Protein AF-0000000080208203 (afdb_homodimer)

Nearest PDB structures (foldseek):
  4j3g-assembly2_C  TM=9.551E-01  e=1.888E-18  Brucella abortus 2308
  5wph-assembly1_A  TM=9.285E-01  e=2.146E-18  Pseudomonas putida KT2440
  1yvo-assembly1_A  TM=9.447E-01  e=5.620E-18  Pseudomonas aeruginosa PAO1
  2j8n-assembly1_A  TM=9.296E-01  e=5.620E-18  Pseudomonas aeruginosa
  5jtf-assembly1_B  TM=9.485E-01  e=3.389E-17  Pseudomonas putida KT2440

pLDDT: mean 94.49, std 10.71, range [22.06, 98.88]

Structure (mmCIF, N/CA/C/O backbone):
data_AF-0000000080208203-model_v1
#
loop_
_entity.id
_entity.type
_entity.pdbx_description
1 polymer 'GCN5 family acetyltransferase'
#
loop_
_atom_site.group_PDB
_atom_site.id
_atom_site.type_symbol
_atom_site.label_atom_id
_atom_site.label_alt_id
_atom_site.label_comp_id
_atom_site.label_asym_id
_atom_site.label_entity_id
_atom_site.label_seq_id
_atom_site.pdbx_PDB_ins_code
_atom_site.Cartn_x
_atom_site.Cartn_y
_atom_site.Cartn_z
_atom_site.occupancy
_atom_site.B_iso_or_equiv
_atom_site.auth_seq_id
_atom_site.auth_comp_id
_atom_site.auth_asym_id
_atom_site.auth_atom_id
_atom_site.pdbx_PDB_model_num
ATOM 1 N N . MET A 1 1 ? -2.268 31.562 15.906 1 88.44 1 MET A N 1
ATOM 2 C CA . MET A 1 1 ? -2.225 30.344 15.094 1 88.44 1 MET A CA 1
ATOM 3 C C . MET A 1 1 ? -3.633 29.859 14.758 1 88.44 1 MET A C 1
ATOM 5 O O . MET A 1 1 ? -4.508 29.844 15.625 1 88.44 1 MET A O 1
ATOM 9 N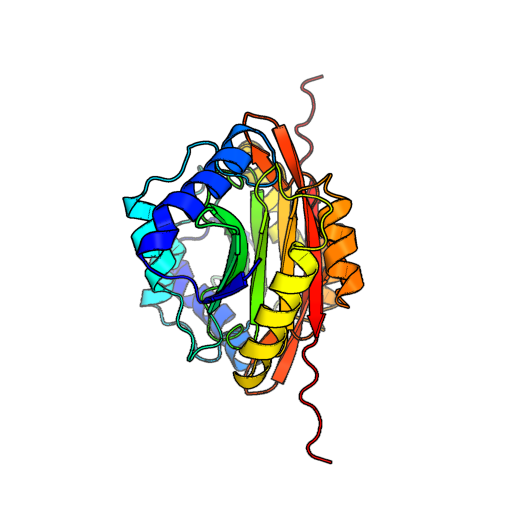 N . GLU A 1 2 ? -3.881 29.672 13.523 1 94.5 2 GLU A N 1
ATOM 10 C CA . GLU A 1 2 ? -5.203 29.297 13.031 1 94.5 2 GLU A CA 1
ATOM 11 C C . GLU A 1 2 ? -5.145 27.984 12.25 1 94.5 2 GLU A C 1
ATOM 13 O O . GLU A 1 2 ? -4.211 27.75 11.477 1 94.5 2 GLU A O 1
ATOM 18 N N . ILE A 1 3 ? -6.133 27.062 12.531 1 97.44 3 ILE A N 1
ATOM 19 C CA . ILE A 1 3 ? -6.34 25.859 11.727 1 97.44 3 ILE A CA 1
ATOM 20 C C . ILE A 1 3 ? -7.559 26.047 10.828 1 97.44 3 ILE A C 1
ATOM 22 O O . ILE A 1 3 ? -8.648 26.375 11.312 1 97.44 3 ILE A O 1
ATOM 26 N N . ARG A 1 4 ? -7.379 25.891 9.609 1 97.56 4 ARG A N 1
ATOM 27 C CA . ARG A 1 4 ? -8.477 26.078 8.672 1 97.56 4 ARG A CA 1
ATOM 28 C C . ARG A 1 4 ? -8.336 25.156 7.469 1 97.56 4 ARG A C 1
ATOM 30 O O . ARG A 1 4 ? -7.293 24.531 7.277 1 97.56 4 ARG A O 1
ATOM 37 N N . THR A 1 5 ? -9.391 25.125 6.648 1 98.12 5 THR A N 1
ATOM 38 C CA . THR A 1 5 ? -9.344 24.344 5.41 1 98.12 5 THR A CA 1
ATOM 39 C C . THR A 1 5 ? -8.328 24.953 4.441 1 98.12 5 THR A C 1
ATOM 41 O O . THR A 1 5 ? -8.227 26.172 4.312 1 98.12 5 THR A O 1
ATOM 44 N N . GLY A 1 6 ? -7.609 24.078 3.799 1 98 6 GLY A N 1
ATOM 45 C CA . GLY A 1 6 ? -6.691 24.547 2.768 1 98 6 GLY A CA 1
ATOM 46 C C . GLY A 1 6 ? -7.398 25.125 1.56 1 98 6 GLY A C 1
ATOM 47 O O . GLY A 1 6 ? -8.484 24.672 1.187 1 98 6 GLY A O 1
ATOM 48 N N . LYS A 1 7 ? -6.77 26.109 1.007 1 97 7 LYS A N 1
ATOM 49 C CA . LYS A 1 7 ? -7.262 26.75 -0.213 1 97 7 LYS A CA 1
ATOM 50 C C . LYS A 1 7 ? -6.223 26.672 -1.33 1 97 7 LYS A C 1
ATOM 52 O O . LYS A 1 7 ? -5.062 26.328 -1.086 1 97 7 LYS A O 1
ATOM 57 N N . HIS A 1 8 ? -6.707 26.969 -2.529 1 96.88 8 HIS A N 1
ATOM 58 C CA . HIS A 1 8 ? -5.828 26.922 -3.691 1 96.88 8 HIS A CA 1
ATOM 59 C C . HIS A 1 8 ? -4.605 27.812 -3.5 1 96.88 8 HIS A C 1
ATOM 61 O O . HIS A 1 8 ? -3.506 27.469 -3.945 1 96.88 8 HIS A O 1
ATOM 67 N N . GLU A 1 9 ? -4.746 28.891 -2.846 1 96.69 9 GLU A N 1
ATOM 68 C CA . GLU A 1 9 ? -3.67 29.859 -2.621 1 96.69 9 GLU A CA 1
ATOM 69 C C . GLU A 1 9 ? -2.604 29.281 -1.693 1 96.69 9 GLU A C 1
ATOM 71 O O . GLU A 1 9 ? -1.485 29.797 -1.631 1 96.69 9 GLU A O 1
ATOM 76 N N . ASP A 1 10 ? -2.961 28.203 -0.964 1 98 10 ASP A N 1
ATOM 77 C CA . ASP A 1 10 ? -2.033 27.609 -0.01 1 98 10 ASP A CA 1
ATOM 78 C C . ASP A 1 10 ? -1.097 26.625 -0.702 1 98 10 ASP A C 1
ATOM 80 O O . ASP A 1 10 ? -0.095 26.203 -0.122 1 98 10 ASP A O 1
ATOM 84 N N . VAL A 1 11 ? -1.36 26.266 -1.944 1 98.38 11 VAL A N 1
ATOM 85 C CA . VAL A 1 11 ? -0.704 25.141 -2.609 1 98.38 11 VAL A CA 1
ATOM 86 C C . VAL A 1 11 ? 0.787 25.438 -2.77 1 98.38 11 VAL A C 1
ATOM 88 O O . VAL A 1 11 ? 1.623 24.547 -2.602 1 98.38 11 VAL A O 1
ATOM 91 N N . ALA A 1 12 ? 1.103 26.656 -3.061 1 98.06 12 ALA A N 1
ATOM 92 C CA . ALA A 1 12 ? 2.51 27.016 -3.215 1 98.06 12 ALA A CA 1
ATOM 93 C C . ALA A 1 12 ? 3.281 26.781 -1.92 1 98.06 12 ALA A C 1
ATOM 95 O O . ALA A 1 12 ? 4.348 26.172 -1.931 1 98.06 12 ALA A O 1
ATOM 96 N N . SER A 1 13 ? 2.75 27.297 -0.808 1 98 13 SER A N 1
ATOM 97 C CA . SER A 1 13 ? 3.408 27.125 0.485 1 98 13 SER A CA 1
ATOM 98 C C . SER A 1 13 ? 3.453 25.672 0.905 1 98 13 SER A C 1
ATOM 100 O O . SER A 1 13 ? 4.445 25.203 1.477 1 98 13 SER A O 1
ATOM 102 N N . ILE A 1 14 ? 2.383 24.922 0.662 1 98.25 14 ILE A N 1
ATOM 103 C CA . ILE A 1 14 ? 2.352 23.5 0.933 1 98.25 14 ILE A CA 1
ATOM 104 C C . ILE A 1 14 ? 3.449 22.797 0.136 1 98.25 14 ILE A C 1
ATOM 106 O O . ILE A 1 14 ? 4.16 21.938 0.668 1 98.25 14 ILE A O 1
ATOM 110 N N . THR A 1 15 ? 3.561 23.172 -1.108 1 98.25 15 THR A N 1
ATOM 111 C CA . THR A 1 15 ? 4.574 22.594 -1.985 1 98.25 15 THR A CA 1
ATOM 112 C C . THR A 1 15 ? 5.973 22.875 -1.443 1 98.25 15 THR A C 1
ATOM 114 O O . THR A 1 15 ? 6.836 21.984 -1.479 1 98.25 15 THR A O 1
ATOM 117 N N . ASP A 1 16 ? 6.172 24.062 -0.917 1 97.62 16 ASP A N 1
ATOM 118 C CA . ASP A 1 16 ? 7.457 24.391 -0.315 1 97.62 16 ASP A CA 1
ATOM 119 C C . ASP A 1 16 ? 7.793 23.453 0.833 1 97.62 16 ASP A C 1
ATOM 121 O O . ASP A 1 16 ? 8.938 23.016 0.975 1 97.62 16 ASP A O 1
ATOM 125 N N . ILE A 1 17 ? 6.832 23.172 1.61 1 97.44 17 ILE A N 1
ATOM 126 C CA . ILE A 1 17 ? 7.043 22.266 2.73 1 97.44 17 ILE A CA 1
ATOM 127 C C . ILE A 1 17 ? 7.391 20.875 2.205 1 97.44 17 ILE A C 1
ATOM 129 O O . ILE A 1 17 ? 8.375 20.266 2.643 1 97.44 17 ILE A O 1
ATOM 133 N N . PHE A 1 18 ? 6.602 20.375 1.238 1 97.56 18 PHE A N 1
ATOM 134 C CA . PHE A 1 18 ? 6.91 19.094 0.629 1 97.56 18 PHE A CA 1
ATOM 135 C C . PHE A 1 18 ? 8.344 19.062 0.114 1 97.56 18 PHE A C 1
ATOM 137 O O . PHE A 1 18 ? 9.094 18.125 0.399 1 97.56 18 PHE A O 1
ATOM 144 N N . ASN A 1 19 ? 8.68 20.047 -0.603 1 97.88 19 ASN A N 1
ATOM 145 C CA . ASN A 1 19 ? 9.969 20.062 -1.283 1 97.88 19 ASN A CA 1
ATOM 146 C C . ASN A 1 19 ? 11.125 20.156 -0.291 1 97.88 19 ASN A C 1
ATOM 148 O O . ASN A 1 19 ? 12.195 19.594 -0.53 1 97.88 19 ASN A O 1
ATOM 152 N N . PHE A 1 20 ? 10.922 20.828 0.795 1 97.19 20 PHE A N 1
ATOM 153 C CA . PHE A 1 20 ? 11.93 20.797 1.845 1 97.19 20 PHE A CA 1
ATOM 154 C C . PHE A 1 20 ? 12.203 19.359 2.287 1 97.19 20 PHE A C 1
ATOM 156 O O . PHE A 1 20 ? 13.359 18.938 2.348 1 97.19 20 PHE A O 1
ATOM 163 N N . TYR A 1 21 ? 11.195 18.578 2.568 1 96.38 21 TYR A N 1
ATOM 164 C CA . TYR A 1 21 ? 11.344 17.219 3.047 1 96.38 21 TYR A CA 1
ATOM 165 C C . TYR A 1 21 ? 11.906 16.312 1.954 1 96.38 21 TYR A C 1
ATOM 167 O O . TYR A 1 21 ? 12.656 15.383 2.236 1 96.38 21 TYR A O 1
ATOM 175 N N . ILE A 1 22 ? 11.508 16.531 0.693 1 96.5 22 ILE A N 1
ATOM 176 C CA . ILE A 1 22 ? 12.047 15.773 -0.434 1 96.5 22 ILE A CA 1
ATOM 177 C C . ILE A 1 22 ? 13.555 16 -0.531 1 96.5 22 ILE A C 1
ATOM 179 O O . ILE A 1 22 ? 14.32 15.047 -0.69 1 96.5 22 ILE A O 1
ATOM 183 N N . GLU A 1 23 ? 13.945 17.188 -0.281 1 96.44 23 GLU A N 1
ATOM 184 C CA . GLU A 1 23 ? 15.328 17.562 -0.541 1 96.44 23 GLU A CA 1
ATOM 185 C C . GLU A 1 23 ? 16.219 17.266 0.665 1 96.44 23 GLU A C 1
ATOM 187 O O . GLU A 1 23 ? 17.391 16.938 0.509 1 96.44 23 GLU A O 1
ATOM 192 N N . HIS A 1 24 ? 15.602 17.281 1.822 1 95.44 24 HIS A N 1
ATOM 193 C CA . HIS A 1 24 ? 16.5 17.328 2.967 1 95.44 24 HIS A CA 1
ATOM 194 C C . HIS A 1 24 ? 16.266 16.156 3.906 1 95.44 24 HIS A C 1
ATOM 196 O O . HIS A 1 24 ? 16.969 16.016 4.914 1 95.44 24 HIS A O 1
ATOM 202 N N . THR A 1 25 ? 15.312 15.32 3.582 1 94.5 25 THR A N 1
ATOM 203 C CA . THR A 1 25 ? 15.023 14.203 4.477 1 94.5 25 THR A CA 1
ATOM 204 C C . THR A 1 25 ? 14.648 12.961 3.68 1 94.5 25 THR A C 1
ATOM 206 O O . THR A 1 25 ? 14.594 12.992 2.449 1 94.5 25 THR A O 1
ATOM 209 N N . ASN A 1 26 ? 14.422 11.867 4.383 1 93.88 26 ASN A N 1
ATOM 210 C CA . ASN A 1 26 ? 13.914 10.641 3.781 1 93.88 26 ASN A CA 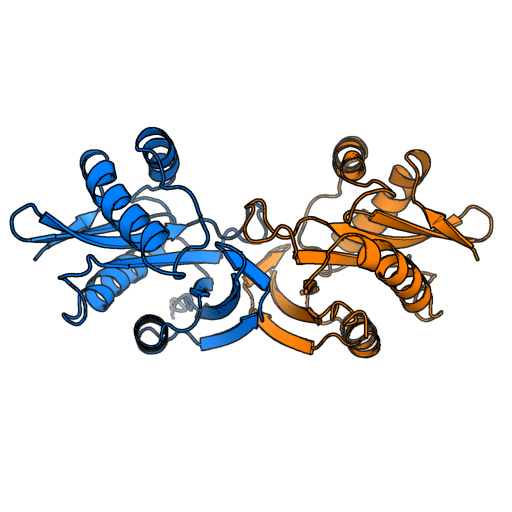1
ATOM 211 C C . ASN A 1 26 ? 12.445 10.406 4.129 1 93.88 26 ASN A C 1
ATOM 213 O O . ASN A 1 26 ? 11.922 9.305 3.947 1 93.88 26 ASN A O 1
ATOM 217 N N . SER A 1 27 ? 11.852 11.484 4.68 1 94.12 27 SER A N 1
ATOM 218 C CA . SER A 1 27 ? 10.445 11.352 5.055 1 94.12 27 SER A CA 1
ATOM 219 C C . SER A 1 27 ? 9.555 11.203 3.822 1 94.12 27 SER A C 1
ATOM 221 O O . SER A 1 27 ? 8.406 10.789 3.928 1 94.12 27 SER A O 1
ATOM 223 N N . ARG A 1 28 ? 10.133 11.625 2.75 1 94.62 28 ARG A N 1
ATOM 224 C CA . ARG A 1 28 ? 9.547 11.438 1.429 1 94.62 28 ARG A CA 1
ATOM 225 C C . ARG A 1 28 ? 10.508 10.695 0.503 1 94.62 28 ARG A C 1
ATOM 227 O O . ARG A 1 28 ? 11.727 10.883 0.586 1 94.62 28 ARG A O 1
ATOM 234 N N . PHE A 1 29 ? 9.93 9.992 -0.423 1 96.62 29 PHE A N 1
ATOM 235 C CA . PHE A 1 29 ? 10.781 9.109 -1.216 1 96.62 29 PHE A CA 1
ATOM 236 C C . PHE A 1 29 ? 11.156 9.766 -2.539 1 96.62 29 PHE A C 1
ATOM 238 O O . PHE A 1 29 ? 12.07 9.297 -3.229 1 96.62 29 PHE A O 1
ATOM 245 N N . GLU A 1 30 ? 10.461 10.828 -2.928 1 95.56 30 GLU A N 1
ATOM 246 C CA . GLU A 1 30 ? 10.75 11.492 -4.195 1 95.56 30 GLU A CA 1
ATOM 247 C C . GLU A 1 30 ? 12.188 12.016 -4.219 1 95.56 30 GLU A C 1
ATOM 249 O O . GLU A 1 30 ? 12.695 12.492 -3.203 1 95.56 30 GLU A O 1
ATOM 254 N N . GLU A 1 31 ? 12.805 11.992 -5.359 1 95.94 31 GLU A N 1
ATOM 255 C CA . GLU A 1 31 ? 14.164 12.5 -5.504 1 95.94 31 GLU A CA 1
ATOM 256 C C . GLU A 1 31 ? 14.18 13.836 -6.246 1 95.94 31 GLU A C 1
ATOM 258 O O . GLU A 1 31 ? 15.211 14.508 -6.309 1 95.94 31 GLU A O 1
ATOM 263 N N . VAL A 1 32 ? 13.023 14.148 -6.828 1 95.75 32 VAL A N 1
ATOM 264 C CA . VAL A 1 32 ? 12.867 15.414 -7.547 1 95.75 32 VAL A CA 1
ATOM 265 C C . VAL A 1 32 ? 11.742 16.234 -6.914 1 95.75 32 VAL A C 1
ATOM 267 O O . VAL A 1 32 ? 10.656 15.703 -6.641 1 95.75 32 VAL A O 1
ATOM 270 N N . PRO A 1 33 ? 11.977 17.531 -6.691 1 97.19 33 PRO A N 1
ATOM 271 C CA . PRO A 1 33 ? 10.93 18.359 -6.09 1 97.19 33 PRO A CA 1
ATOM 272 C C . PRO A 1 33 ? 9.656 18.406 -6.934 1 97.19 33 PRO A C 1
ATOM 274 O O . PRO A 1 33 ? 9.719 18.312 -8.164 1 97.19 33 PRO A O 1
ATOM 277 N N . PHE A 1 34 ? 8.586 18.578 -6.273 1 97.44 34 PHE A N 1
ATOM 278 C CA . PHE A 1 34 ? 7.301 18.75 -6.949 1 97.44 34 PHE A CA 1
ATOM 279 C C . PHE A 1 34 ? 7.23 20.109 -7.637 1 97.44 34 PHE A C 1
ATOM 281 O O . PHE A 1 34 ? 7.816 21.078 -7.156 1 97.44 34 PHE A O 1
ATOM 288 N N . THR A 1 35 ? 6.555 20.141 -8.688 1 97.5 35 THR A N 1
ATOM 289 C CA . THR A 1 35 ? 6.234 21.422 -9.312 1 97.5 35 THR A CA 1
ATOM 290 C C . THR A 1 35 ? 4.891 21.953 -8.82 1 97.5 35 THR A C 1
ATOM 292 O O . THR A 1 35 ? 4.062 21.188 -8.32 1 97.5 35 THR A O 1
ATOM 295 N N . LEU A 1 36 ? 4.719 23.219 -8.992 1 96.62 36 LEU A N 1
ATOM 296 C CA . LEU A 1 36 ? 3.447 23.812 -8.594 1 96.62 36 LEU A CA 1
ATOM 297 C C . LEU A 1 36 ? 2.293 23.234 -9.398 1 96.62 36 LEU A C 1
ATOM 299 O O . LEU A 1 36 ? 1.215 22.984 -8.852 1 96.62 36 LEU A O 1
ATOM 303 N N . GLU A 1 37 ? 2.484 23.016 -10.641 1 95.62 37 GLU A N 1
ATOM 304 C CA . GLU A 1 37 ? 1.458 22.438 -11.516 1 95.62 37 GLU A CA 1
ATOM 305 C C . GLU A 1 37 ? 1.039 21.047 -11.031 1 95.62 37 GLU A C 1
ATOM 307 O O . GLU A 1 37 ? -0.155 20.766 -10.922 1 95.62 37 GLU A O 1
ATOM 312 N N . ASN A 1 38 ? 1.968 20.234 -10.742 1 94.75 38 ASN A N 1
ATOM 313 C CA . ASN A 1 38 ? 1.713 18.891 -10.227 1 94.75 38 ASN A CA 1
ATOM 314 C C . ASN A 1 38 ? 0.891 18.938 -8.938 1 94.75 38 ASN A C 1
ATOM 316 O O . ASN A 1 38 ? -0.05 18.156 -8.773 1 94.75 38 ASN A O 1
ATOM 320 N N . ARG A 1 39 ? 1.181 19.875 -8.148 1 96.81 39 ARG A N 1
ATOM 321 C CA . ARG A 1 39 ? 0.562 19.938 -6.824 1 96.81 39 ARG A CA 1
ATOM 322 C C . ARG A 1 39 ? -0.817 20.578 -6.895 1 96.81 39 ARG A C 1
ATOM 324 O O . ARG A 1 39 ? -1.692 20.281 -6.082 1 96.81 39 ARG A O 1
ATOM 331 N N . GLN A 1 40 ? -1.022 21.438 -7.883 1 96.12 40 GLN A N 1
ATOM 332 C CA . GLN A 1 40 ? -2.369 21.969 -8.086 1 96.12 40 GLN A CA 1
ATOM 333 C C . GLN A 1 40 ? -3.34 20.844 -8.461 1 96.12 40 GLN A C 1
ATOM 335 O O . GLN A 1 40 ? -4.469 20.812 -7.973 1 96.12 40 GLN A O 1
ATOM 340 N N . LYS A 1 41 ? -2.912 19.984 -9.32 1 96.19 41 LYS A N 1
ATOM 341 C CA . LYS A 1 41 ? -3.715 18.812 -9.664 1 96.19 41 LYS A CA 1
ATOM 342 C C . LYS A 1 41 ? -3.949 17.922 -8.453 1 96.19 41 LYS A C 1
ATOM 344 O O . LYS A 1 41 ? -5.066 17.469 -8.219 1 96.19 41 LYS A O 1
ATOM 349 N N . TRP A 1 42 ? -2.893 17.734 -7.746 1 97.25 42 TRP A N 1
ATOM 350 C CA . TRP A 1 42 ? -2.965 16.953 -6.523 1 97.25 42 TRP A CA 1
ATOM 351 C C . TRP A 1 42 ? -3.979 17.531 -5.551 1 97.25 42 TRP A C 1
ATOM 353 O O . TRP A 1 42 ? -4.746 16.797 -4.922 1 97.25 42 TRP A O 1
ATOM 363 N N . PHE A 1 43 ? -4.055 18.859 -5.453 1 98.31 43 PHE A N 1
ATOM 364 C CA . PHE A 1 43 ? -4.898 19.578 -4.496 1 98.31 43 PHE A CA 1
ATOM 365 C C . PHE A 1 43 ? -6.371 19.406 -4.848 1 98.31 43 PHE A C 1
ATOM 367 O O . PHE A 1 43 ? -7.234 19.453 -3.967 1 98.31 43 PHE A O 1
ATOM 374 N N . SER A 1 44 ? -6.648 19.125 -6.047 1 97.38 44 SER A N 1
ATOM 375 C CA . SER A 1 44 ? -8.023 19.094 -6.535 1 97.38 44 SER A CA 1
ATOM 376 C C . SER A 1 44 ? -8.797 17.938 -5.93 1 97.38 44 SER A C 1
ATOM 378 O O . SER A 1 44 ? -10.031 17.906 -5.996 1 97.38 44 SER A O 1
ATOM 380 N N . GLN A 1 45 ? -8.141 17 -5.324 1 97.06 45 GLN A N 1
ATOM 381 C CA . GLN A 1 45 ? -8.805 15.82 -4.77 1 97.06 45 GLN A CA 1
ATOM 382 C C . GLN A 1 45 ? -9.484 16.141 -3.443 1 97.06 45 GLN A C 1
ATOM 384 O O . GLN A 1 45 ? -10.312 15.367 -2.961 1 97.06 45 GLN A O 1
ATOM 389 N N . PHE A 1 46 ? -9.133 17.297 -2.877 1 98.25 46 PHE A N 1
ATOM 390 C CA . PHE A 1 46 ? -9.586 17.594 -1.521 1 98.25 46 PHE A CA 1
ATOM 391 C C . PHE A 1 46 ? -10.852 18.422 -1.539 1 98.25 46 PHE A C 1
ATOM 393 O O . PHE A 1 46 ? -11.008 19.312 -2.379 1 98.25 46 PHE A O 1
ATOM 400 N N . SER A 1 47 ? -11.727 18.125 -0.669 1 97.38 47 SER A N 1
ATOM 401 C CA . SER A 1 47 ? -12.977 18.859 -0.454 1 97.38 47 SER A CA 1
ATOM 402 C C . SER A 1 47 ? -13.453 18.719 0.986 1 97.38 47 SER A C 1
ATOM 404 O O . SER A 1 47 ? -13.367 17.641 1.571 1 97.38 47 SER A O 1
ATOM 406 N N . SER A 1 48 ? -14.047 19.797 1.561 1 94.81 48 SER A N 1
ATOM 407 C CA . SER A 1 48 ? -14.539 19.781 2.936 1 94.81 48 SER A CA 1
ATOM 408 C C . SER A 1 48 ? -15.805 18.938 3.059 1 94.81 48 SER A C 1
ATOM 410 O O . SER A 1 48 ? -16.266 18.656 4.168 1 94.81 48 SER A O 1
ATOM 412 N N . THR A 1 49 ? -16.312 18.469 1.983 1 96.31 49 THR A N 1
ATOM 413 C CA . THR A 1 49 ? -17.578 17.734 2.014 1 96.31 49 THR A CA 1
ATOM 414 C C . THR A 1 49 ? -17.344 16.266 1.701 1 96.31 49 THR A C 1
ATOM 416 O O . THR A 1 49 ? -18.266 15.562 1.279 1 96.31 49 THR A O 1
ATOM 419 N N . THR A 1 50 ? -16.125 15.828 1.758 1 97.56 50 THR A N 1
ATOM 420 C CA . THR A 1 50 ? -15.797 14.422 1.564 1 97.56 50 THR A CA 1
ATOM 421 C C . THR A 1 50 ? -14.844 13.938 2.652 1 97.56 50 THR A C 1
ATOM 423 O O . THR A 1 50 ? -14.477 14.695 3.551 1 97.56 50 THR A O 1
ATOM 426 N N . LYS A 1 51 ? -14.461 12.703 2.58 1 97.81 51 LYS A N 1
ATOM 427 C CA . LYS A 1 51 ? -13.516 12.141 3.533 1 97.81 51 LYS A CA 1
ATOM 428 C C . LYS A 1 51 ? -12.078 12.531 3.174 1 97.81 51 LYS A C 1
ATOM 430 O O . LYS A 1 51 ? -11.148 12.273 3.945 1 97.81 51 LYS A O 1
ATOM 435 N N . TYR A 1 52 ? -11.906 13.062 1.988 1 98.62 52 TYR A N 1
ATOM 436 C CA . TYR A 1 52 ? -10.602 13.562 1.573 1 98.62 52 TYR A CA 1
ATOM 437 C C . TYR A 1 52 ? -10.5 15.062 1.812 1 98.62 52 TYR A C 1
ATOM 439 O O . TYR A 1 52 ? -10.961 15.867 0.994 1 98.62 52 TYR A O 1
ATOM 447 N N . GLN A 1 53 ? -9.797 15.445 2.895 1 98.75 53 GLN A N 1
ATOM 448 C CA . GLN A 1 53 ? -9.758 16.828 3.348 1 98.75 53 GLN A CA 1
ATOM 449 C C . GLN A 1 53 ? -8.336 17.266 3.676 1 98.75 53 GLN A C 1
ATOM 451 O O . GLN A 1 53 ? -7.469 16.422 3.932 1 98.75 53 GLN A O 1
ATOM 456 N N . LEU A 1 54 ? -8.094 18.531 3.582 1 98.88 54 LEU A N 1
ATOM 457 C CA . LEU A 1 54 ? -6.797 19.125 3.867 1 98.88 54 LEU A CA 1
ATOM 458 C C . LEU A 1 54 ? -6.945 20.344 4.754 1 98.88 54 LEU A C 1
ATOM 460 O O . LEU A 1 54 ? -7.719 21.266 4.438 1 98.88 54 LEU A O 1
ATOM 464 N N . TYR A 1 55 ? -6.227 20.344 5.844 1 98.75 55 TYR A N 1
ATOM 465 C CA . TYR A 1 55 ? -6.203 21.469 6.766 1 98.75 55 TYR A CA 1
ATOM 466 C C . TYR A 1 55 ? -4.801 22.047 6.875 1 98.75 55 TYR A C 1
ATOM 468 O O . TYR A 1 55 ? -3.812 21.312 6.855 1 98.75 55 TYR A O 1
ATOM 476 N N . VAL A 1 56 ? -4.77 23.375 7.047 1 98.38 56 VAL A N 1
ATOM 477 C CA . VAL A 1 56 ? -3.494 24.062 7.203 1 98.38 56 VAL A CA 1
ATOM 478 C C . VAL A 1 56 ? -3.465 24.812 8.539 1 98.38 56 VAL A C 1
ATOM 480 O O . VAL A 1 56 ? -4.508 25.234 9.039 1 98.38 56 VAL A O 1
ATOM 483 N N . ALA A 1 57 ? -2.299 24.859 9.102 1 98 57 ALA A N 1
ATOM 484 C CA . ALA A 1 57 ? -2.012 25.719 10.242 1 98 57 ALA A CA 1
ATOM 485 C C . ALA A 1 57 ? -1.271 26.984 9.805 1 98 57 ALA A C 1
ATOM 487 O O . ALA A 1 57 ? -0.224 26.891 9.156 1 98 57 ALA A O 1
ATOM 488 N N . THR A 1 58 ? -1.83 28.156 10.172 1 96.44 58 THR A N 1
ATOM 489 C CA . THR A 1 58 ? -1.205 29.406 9.766 1 96.44 58 THR A CA 1
ATOM 490 C C . THR A 1 58 ? -1.039 30.344 10.961 1 96.44 58 THR A C 1
ATOM 492 O O . THR A 1 58 ? -1.803 30.266 11.922 1 96.44 58 THR A O 1
ATOM 495 N N . GLU A 1 59 ? 0.021 31.094 10.922 1 94.56 59 GLU A N 1
ATOM 496 C CA . GLU A 1 59 ? 0.285 32.188 11.867 1 94.56 59 GLU A CA 1
ATOM 497 C C . GLU A 1 59 ? 0.818 33.406 11.164 1 94.56 59 GLU A C 1
ATOM 499 O O . GLU A 1 59 ? 1.839 33.344 10.477 1 94.56 59 GLU A O 1
ATOM 504 N N . ASN A 1 60 ? 0.161 34.531 11.352 1 92.88 60 ASN A N 1
ATOM 505 C CA . ASN A 1 60 ? 0.542 35.812 10.734 1 92.88 60 ASN A CA 1
ATOM 506 C C . ASN A 1 60 ? 0.747 35.656 9.234 1 92.88 60 ASN A C 1
ATOM 508 O O . ASN A 1 60 ? 1.751 36.125 8.688 1 92.88 60 ASN A O 1
ATOM 512 N N . GLY A 1 61 ? -0.101 34.875 8.555 1 90.31 61 GLY A N 1
ATOM 513 C CA . GLY A 1 61 ? -0.084 34.719 7.105 1 90.31 61 GLY A CA 1
ATOM 514 C C . GLY A 1 61 ? 0.905 33.656 6.625 1 90.31 61 GLY A C 1
ATOM 515 O O . GLY A 1 61 ? 0.991 33.375 5.43 1 90.31 61 GLY A O 1
ATOM 516 N N . VAL A 1 62 ? 1.644 33.125 7.57 1 95.06 62 VAL A N 1
ATOM 517 C CA . VAL A 1 62 ? 2.648 32.125 7.211 1 95.06 62 VAL A CA 1
ATOM 518 C C . VAL A 1 62 ? 2.105 30.719 7.477 1 95.06 62 VAL A C 1
ATOM 520 O O . VAL A 1 62 ? 1.554 30.453 8.547 1 95.06 62 VAL A O 1
ATOM 523 N N . LEU A 1 63 ? 2.166 29.844 6.43 1 97.38 63 LEU A N 1
ATOM 524 C CA . LEU A 1 63 ? 1.749 28.453 6.586 1 97.38 63 LEU A CA 1
ATOM 525 C C . LEU A 1 63 ? 2.805 27.641 7.34 1 97.38 63 LEU A C 1
ATOM 527 O O . LEU A 1 63 ? 3.959 27.578 6.91 1 97.38 63 LEU A O 1
ATOM 531 N N . LEU A 1 64 ? 2.396 27.016 8.453 1 97.44 64 LEU A N 1
ATOM 532 C CA . LEU A 1 64 ? 3.334 26.359 9.359 1 97.44 64 LEU A CA 1
ATOM 533 C C . LEU A 1 64 ? 3.268 24.844 9.203 1 97.44 64 LEU A C 1
ATOM 535 O O . LEU A 1 64 ? 4.16 24.141 9.672 1 97.44 64 LEU A O 1
ATOM 539 N N . GLY A 1 65 ? 2.26 24.344 8.602 1 98.12 65 GLY A N 1
ATOM 540 C CA . GLY A 1 65 ? 2.068 22.922 8.406 1 98.12 65 GLY A CA 1
ATOM 541 C C . GLY A 1 65 ? 0.698 22.562 7.863 1 98.12 65 GLY A C 1
ATOM 542 O O . GLY A 1 65 ? -0.15 23.453 7.688 1 98.12 65 GLY A O 1
ATOM 543 N N . PHE A 1 66 ? 0.563 21.328 7.531 1 98.56 66 PHE A N 1
ATOM 544 C CA . PHE A 1 66 ? -0.722 20.875 7.02 1 98.56 66 PHE A CA 1
ATOM 545 C C . PHE A 1 66 ? -0.915 19.391 7.305 1 98.56 66 PHE A C 1
ATOM 547 O O . PHE A 1 66 ? 0.05 18.672 7.59 1 98.56 66 PHE A O 1
ATOM 554 N N . ALA A 1 67 ? -2.102 18.953 7.316 1 98.69 67 ALA A N 1
ATOM 555 C CA . ALA A 1 67 ? -2.516 17.547 7.398 1 98.69 67 ALA A CA 1
ATOM 556 C C . ALA A 1 67 ? -3.639 17.25 6.41 1 98.69 67 ALA A C 1
ATOM 558 O O . ALA A 1 67 ? -4.484 18.109 6.145 1 98.69 67 ALA A O 1
ATOM 559 N N . CYS A 1 68 ? -3.627 16.047 5.918 1 98.81 68 CYS A N 1
ATOM 560 C CA . CYS A 1 68 ? -4.684 15.719 4.969 1 98.81 68 CYS A CA 1
ATOM 561 C C . CYS A 1 68 ? -4.996 14.227 4.996 1 98.81 68 CYS A C 1
ATOM 563 O O . CYS A 1 68 ? -4.227 13.438 5.547 1 98.81 68 CYS A O 1
ATOM 565 N N . SER A 1 69 ? -6.148 13.883 4.578 1 98.75 69 SER A N 1
ATOM 566 C CA . SER A 1 69 ? -6.582 12.508 4.312 1 98.75 69 SER A CA 1
ATOM 567 C C . SER A 1 69 ? -6.77 12.266 2.818 1 98.75 69 SER A C 1
ATOM 569 O O . SER A 1 69 ? -7.324 13.109 2.113 1 98.75 69 SER A O 1
ATOM 571 N N . GLN A 1 70 ? -6.219 11.117 2.408 1 98.31 70 GLN A N 1
ATOM 572 C CA . GLN A 1 70 ? -6.23 10.797 0.986 1 98.31 70 GLN A CA 1
ATOM 573 C C . GLN A 1 70 ? -6.652 9.352 0.756 1 98.31 70 GLN A C 1
ATOM 575 O O . GLN A 1 70 ? -6.754 8.57 1.705 1 98.31 70 GLN A O 1
ATOM 580 N N . GLN A 1 71 ? -6.93 9.148 -0.558 1 97.31 71 GLN A N 1
ATOM 581 C CA . GLN A 1 71 ? -7.238 7.777 -0.947 1 97.31 71 GLN A CA 1
ATOM 582 C C . GLN A 1 71 ? -6.047 6.859 -0.712 1 97.31 71 GLN A C 1
ATOM 584 O O . GLN A 1 71 ? -4.91 7.203 -1.05 1 97.31 71 GLN A O 1
ATOM 589 N N . TYR A 1 72 ? -6.266 5.699 -0.08 1 97 72 TYR A N 1
ATOM 590 C CA . TYR A 1 72 ? -5.199 4.746 0.197 1 97 72 TYR A CA 1
ATOM 591 C C . TYR A 1 72 ? -4.812 3.98 -1.062 1 97 72 TYR A C 1
ATOM 593 O O . TYR A 1 72 ? -3.639 3.945 -1.44 1 97 72 TYR A O 1
ATOM 601 N N . ARG A 1 73 ? -5.719 3.354 -1.72 1 95.38 73 ARG A N 1
ATOM 602 C CA . ARG A 1 73 ? -5.605 2.654 -2.996 1 95.38 73 ARG A CA 1
ATOM 603 C C . ARG A 1 73 ? -6.848 2.879 -3.852 1 95.38 73 ARG A C 1
ATOM 605 O O . ARG A 1 73 ? -7.941 3.094 -3.326 1 95.38 73 ARG A O 1
ATOM 612 N N . ALA A 1 74 ? -6.605 2.701 -5.168 1 91.38 74 ALA A N 1
ATOM 613 C CA . ALA A 1 74 ? -7.66 3.074 -6.105 1 91.38 74 ALA A CA 1
ATOM 614 C C . ALA A 1 74 ? -8.578 1.889 -6.402 1 91.38 74 ALA A C 1
ATOM 616 O O . ALA A 1 74 ? -8.742 1.503 -7.562 1 91.38 74 ALA A O 1
ATOM 617 N N . ILE A 1 75 ? -9.102 1.19 -5.477 1 92.5 75 ILE A N 1
ATOM 618 C CA . ILE A 1 75 ? -10.125 0.167 -5.645 1 92.5 75 ILE A CA 1
ATOM 619 C C . ILE A 1 75 ? -11.211 0.343 -4.582 1 92.5 75 ILE A C 1
ATOM 621 O O . ILE A 1 75 ? -10.93 0.79 -3.467 1 92.5 75 ILE A O 1
ATOM 625 N N . SER A 1 76 ? -12.406 -0.007 -4.883 1 95.12 76 SER A N 1
ATOM 626 C CA . SER A 1 76 ? -13.578 0.297 -4.062 1 95.12 76 SER A CA 1
ATOM 627 C C . SER A 1 76 ? -13.5 -0.397 -2.707 1 95.12 76 SER A C 1
ATOM 629 O O . SER A 1 76 ? -14.125 0.039 -1.743 1 95.12 76 SER A O 1
ATOM 631 N N . ALA A 1 77 ? -12.727 -1.461 -2.633 1 97.38 77 ALA A N 1
ATOM 632 C CA . ALA A 1 77 ? -12.602 -2.201 -1.38 1 97.38 77 ALA A CA 1
ATOM 633 C C . ALA A 1 77 ? -12.07 -1.304 -0.264 1 97.38 77 ALA A C 1
ATOM 635 O O . ALA A 1 77 ? -12.32 -1.561 0.917 1 97.38 77 ALA A O 1
ATOM 636 N N . PHE A 1 78 ? -11.414 -0.221 -0.666 1 97.88 78 PHE A N 1
ATOM 637 C CA . PHE A 1 78 ? -10.758 0.618 0.331 1 97.88 78 PHE A CA 1
ATOM 638 C C . PHE A 1 78 ? -11.484 1.95 0.479 1 97.88 78 PHE A C 1
ATOM 640 O O . PHE A 1 78 ? -10.906 2.926 0.965 1 97.88 78 PHE A O 1
ATOM 647 N N . ASP A 1 79 ? -12.734 2.061 0.101 1 96.44 79 ASP A N 1
ATOM 648 C CA . ASP A 1 79 ? -13.5 3.299 0.136 1 96.44 79 ASP A CA 1
ATOM 649 C C . ASP A 1 79 ? -13.672 3.799 1.568 1 96.44 79 ASP A C 1
ATOM 651 O O . ASP A 1 79 ? -13.805 5.004 1.799 1 96.44 79 ASP A O 1
ATOM 655 N N . ASP A 1 80 ? -13.656 2.881 2.562 1 97.06 80 ASP A N 1
ATOM 656 C CA . ASP A 1 80 ? -13.836 3.277 3.955 1 97.06 80 ASP A CA 1
ATOM 657 C C . ASP A 1 80 ? -12.484 3.457 4.652 1 97.06 80 ASP A C 1
ATOM 659 O O . ASP A 1 80 ? -12.43 3.602 5.875 1 97.06 80 ASP A O 1
ATOM 663 N N . THR A 1 81 ? -11.391 3.422 3.887 1 98.25 81 THR A N 1
ATOM 664 C CA . THR A 1 81 ? -10.039 3.559 4.414 1 98.25 81 THR A CA 1
ATOM 665 C C . THR A 1 81 ? -9.352 4.785 3.818 1 98.25 81 THR A C 1
ATOM 667 O O . THR A 1 81 ? -9.406 5.008 2.607 1 98.25 81 THR A O 1
ATOM 670 N N . VAL A 1 82 ? -8.742 5.621 4.672 1 98.44 82 VAL A N 1
ATOM 671 C CA . VAL A 1 82 ? -7.984 6.77 4.18 1 98.44 82 VAL A CA 1
ATOM 672 C C . VAL A 1 82 ? -6.539 6.68 4.66 1 98.44 82 VAL A C 1
ATOM 674 O O . VAL A 1 82 ? -6.25 6.035 5.672 1 98.44 82 VAL A O 1
ATOM 677 N N . GLU A 1 83 ? -5.656 7.23 3.939 1 98.69 83 GLU A N 1
ATOM 678 C CA . GLU A 1 83 ? -4.273 7.477 4.348 1 98.69 83 GLU A CA 1
ATOM 679 C C . GLU A 1 83 ? -4.074 8.93 4.773 1 98.69 83 GLU A C 1
ATOM 681 O O . GLU A 1 83 ? -4.484 9.852 4.066 1 98.69 83 GLU A O 1
ATOM 686 N N . VAL A 1 84 ? -3.451 9.125 5.914 1 98.62 84 VAL A N 1
ATOM 687 C CA . VAL A 1 84 ? -3.293 10.492 6.395 1 98.62 84 VAL A CA 1
ATOM 688 C C . VAL A 1 84 ? -1.813 10.875 6.398 1 98.62 84 VAL A C 1
ATOM 690 O O . VAL A 1 84 ? -0.945 10.008 6.547 1 98.62 84 VAL A O 1
ATOM 693 N N . THR A 1 85 ? -1.573 12.133 6.211 1 97.5 85 THR A N 1
ATOM 694 C CA . THR A 1 85 ? -0.25 12.75 6.184 1 97.5 85 THR A CA 1
ATOM 695 C C . THR A 1 85 ? -0.239 14.047 6.98 1 97.5 85 THR A C 1
ATOM 697 O O . THR A 1 85 ? -1.229 14.781 6.992 1 97.5 85 THR A O 1
ATOM 700 N N . VAL A 1 86 ? 0.855 14.32 7.652 1 97.81 86 VAL A N 1
ATOM 701 C CA . VAL A 1 86 ? 1.058 15.578 8.367 1 97.81 86 VAL A CA 1
ATOM 702 C C . VAL A 1 86 ? 2.496 16.047 8.172 1 97.81 86 VAL A C 1
ATOM 704 O O . VAL A 1 86 ? 3.439 15.266 8.312 1 97.81 86 VAL A O 1
ATOM 707 N N . TYR A 1 87 ? 2.605 17.266 7.758 1 97.56 87 TYR A N 1
ATOM 708 C CA . TYR A 1 87 ? 3.91 17.891 7.602 1 97.56 87 TYR A CA 1
ATOM 709 C C . TYR A 1 87 ? 3.932 19.266 8.266 1 97.56 87 TYR A C 1
ATOM 711 O O . TYR A 1 87 ? 2.957 20.016 8.18 1 97.56 87 TYR A O 1
ATOM 719 N N . LEU A 1 88 ? 5.008 19.516 8.898 1 96.94 88 LEU A N 1
ATOM 720 C CA . LEU A 1 88 ? 5.219 20.812 9.547 1 96.94 88 LEU A CA 1
ATOM 721 C C . LEU A 1 88 ? 6.445 21.516 8.969 1 96.94 88 LEU A C 1
ATOM 723 O O . LEU A 1 88 ? 7.438 20.859 8.633 1 96.94 88 LEU A O 1
ATOM 727 N N . ALA A 1 89 ? 6.281 22.797 8.891 1 95 89 ALA A N 1
ATOM 728 C CA . ALA A 1 89 ? 7.488 23.562 8.578 1 95 89 ALA A CA 1
ATOM 729 C C . ALA A 1 89 ? 8.578 23.312 9.609 1 95 89 ALA A C 1
ATOM 731 O O . ALA A 1 89 ? 8.289 23.047 10.781 1 95 89 ALA A O 1
ATOM 732 N N . GLN A 1 90 ? 9.766 23.422 9.211 1 87.94 90 GLN A N 1
ATOM 733 C CA . GLN A 1 90 ? 10.906 23.094 10.062 1 87.94 90 GLN A CA 1
ATOM 734 C C . GLN A 1 90 ? 10.875 23.906 11.352 1 87.94 90 GLN A C 1
ATOM 736 O O . GLN A 1 90 ? 11.156 23.375 12.43 1 87.94 90 GLN A O 1
ATOM 741 N N . GLU A 1 91 ? 10.469 25.125 11.227 1 85.31 91 GLU A N 1
ATOM 742 C CA . GLU A 1 91 ? 10.5 26.047 12.359 1 85.31 91 GLU A CA 1
ATOM 743 C C . GLU A 1 91 ? 9.305 25.828 13.273 1 85.31 91 GLU A C 1
ATOM 745 O O . GLU A 1 91 ? 9.25 26.391 14.375 1 85.31 91 GLU A O 1
ATOM 750 N N . ALA A 1 92 ? 8.43 24.984 12.875 1 85.62 92 ALA A N 1
ATOM 751 C CA . ALA A 1 92 ? 7.18 24.828 13.609 1 85.62 92 ALA A CA 1
ATOM 752 C C . ALA A 1 92 ? 7.133 23.484 14.336 1 85.62 92 ALA A C 1
ATOM 754 O O . ALA A 1 92 ? 6.133 23.156 14.977 1 85.62 92 ALA A O 1
ATOM 755 N N . LYS A 1 93 ? 8.211 22.828 14.359 1 81.06 93 LYS A N 1
ATOM 756 C CA . LYS A 1 93 ? 8.234 21.516 15 1 81.06 93 LYS A CA 1
ATOM 757 C C . LYS A 1 93 ? 8.266 21.641 16.516 1 81.06 93 LYS A C 1
ATOM 759 O O . LYS A 1 93 ? 8.859 22.578 17.062 1 81.06 93 LYS A O 1
ATOM 764 N N . GLY A 1 94 ? 7.609 20.703 17.203 1 76.81 94 GLY A N 1
ATOM 765 C CA . GLY A 1 94 ? 7.676 20.625 18.656 1 76.81 94 GLY A CA 1
ATOM 766 C C . GLY A 1 94 ? 6.742 21.609 19.344 1 76.81 94 GLY A C 1
ATOM 767 O O . GLY A 1 94 ? 6.867 21.844 20.547 1 76.81 94 GLY A O 1
ATOM 768 N N . LYS A 1 95 ? 5.742 22.188 18.641 1 81.25 95 LYS A N 1
ATOM 769 C CA . LYS A 1 95 ? 4.859 23.203 19.219 1 81.25 95 LYS A CA 1
ATOM 770 C C . LYS A 1 95 ? 3.424 22.703 19.297 1 81.25 95 LYS A C 1
ATOM 772 O O . LYS A 1 95 ? 2.486 23.484 19.422 1 81.25 95 LYS A O 1
ATOM 777 N N . GLY A 1 96 ? 3.277 21.422 19.109 1 90.12 96 GLY A N 1
ATOM 778 C CA . GLY A 1 96 ? 1.955 20.828 19.234 1 90.12 96 GLY A CA 1
ATOM 779 C C . GLY A 1 96 ? 1.091 21.031 18.016 1 90.12 96 GLY A C 1
ATOM 780 O O . GLY A 1 96 ? -0.101 20.719 18.031 1 90.12 96 GLY A O 1
ATOM 781 N N . LEU A 1 97 ? 1.669 21.516 16.984 1 94 97 LEU A N 1
ATOM 782 C CA . LEU A 1 97 ? 0.936 21.828 15.766 1 94 97 LEU A CA 1
ATOM 783 C C . LEU A 1 97 ? 0.397 20.562 15.109 1 94 97 LEU A C 1
ATOM 785 O O . LEU A 1 97 ? -0.728 20.547 14.602 1 94 97 LEU A O 1
ATOM 789 N N . GLY A 1 98 ? 1.165 19.547 15.148 1 96.38 98 GLY A N 1
ATOM 790 C CA . GLY A 1 98 ? 0.7 18.281 14.617 1 96.38 98 GLY A CA 1
ATOM 791 C C . GLY A 1 98 ? -0.564 17.781 15.289 1 96.38 98 GLY A C 1
ATOM 792 O O . GLY A 1 98 ? -1.49 17.312 14.617 1 96.38 98 GLY A O 1
ATOM 793 N N . SER A 1 99 ? -0.579 17.984 16.578 1 96.94 99 SER A N 1
ATOM 794 C CA . SER A 1 99 ? -1.741 17.547 17.344 1 96.94 99 SER A CA 1
ATOM 795 C C . SER A 1 99 ? -2.979 18.359 16.984 1 96.94 99 SER A C 1
ATOM 797 O O . SER A 1 99 ? -4.07 17.812 16.828 1 96.94 99 SER A O 1
ATOM 799 N N . LYS A 1 100 ? -2.814 19.625 16.859 1 97.25 100 LYS A N 1
ATOM 800 C CA . LYS A 1 100 ? -3.936 20.484 16.5 1 97.25 100 LYS A CA 1
ATOM 801 C C . LYS A 1 100 ? -4.465 20.141 15.102 1 97.25 100 LYS A C 1
ATOM 803 O O . LYS A 1 100 ? -5.68 20.094 14.891 1 97.25 100 LYS A O 1
ATOM 808 N N . LEU A 1 101 ? -3.594 19.922 14.18 1 98.19 101 LEU A N 1
ATOM 809 C CA . LEU A 1 101 ? -3.969 19.562 12.812 1 98.19 101 LEU A CA 1
ATOM 810 C C . LEU A 1 101 ? -4.727 18.25 12.781 1 98.19 101 LEU A C 1
ATOM 812 O O . LEU A 1 101 ? -5.797 18.156 12.18 1 98.19 101 LEU A O 1
ATOM 816 N N . TYR A 1 102 ? -4.211 17.219 13.461 1 98.19 102 TYR A N 1
ATOM 817 C CA . TYR A 1 102 ? -4.855 15.906 13.477 1 98.19 102 TYR A CA 1
ATOM 818 C C . TYR A 1 102 ? -6.195 15.961 14.195 1 98.19 102 TYR A C 1
ATOM 820 O O . TYR A 1 102 ? -7.148 15.281 13.812 1 98.19 102 TYR A O 1
ATOM 828 N N . THR A 1 103 ? -6.258 16.75 15.297 1 98 103 THR A N 1
ATOM 829 C CA . THR A 1 103 ? -7.535 16.906 15.984 1 98 103 THR A CA 1
ATOM 830 C C . THR A 1 103 ? -8.602 17.406 15.023 1 98 103 THR A C 1
ATOM 832 O O . THR A 1 103 ? -9.695 16.844 14.938 1 98 103 THR A O 1
ATOM 835 N N . GLN A 1 104 ? -8.25 18.422 14.305 1 97.88 104 GLN A N 1
ATOM 836 C CA . GLN A 1 104 ? -9.195 19 13.359 1 97.88 104 GLN A CA 1
ATOM 837 C C . GLN A 1 104 ? -9.523 18.031 12.242 1 97.88 104 GLN A C 1
ATOM 839 O O . GLN A 1 104 ? -10.695 17.828 11.906 1 97.88 104 GLN A O 1
ATOM 844 N N . LEU A 1 105 ? -8.523 17.438 11.617 1 98.25 105 LEU A N 1
ATOM 845 C CA . LEU A 1 105 ? -8.711 16.516 10.5 1 98.25 105 LEU A CA 1
ATOM 846 C C . LEU A 1 105 ? -9.594 15.336 10.898 1 98.25 105 LEU A C 1
ATOM 848 O O . LEU A 1 105 ? -10.586 15.039 10.234 1 98.25 105 LEU A O 1
ATOM 852 N N . PHE A 1 106 ? -9.336 14.703 12.023 1 97.69 106 PHE A N 1
ATOM 853 C CA . PHE A 1 106 ? -10.039 13.5 12.438 1 97.69 106 PHE A CA 1
ATOM 854 C C . PHE A 1 106 ? -11.461 13.82 12.875 1 97.69 106 PHE A C 1
ATOM 856 O O . PHE A 1 106 ? -12.383 13.039 12.633 1 97.69 106 PHE A O 1
ATOM 863 N N . SER A 1 107 ? -11.609 14.969 13.555 1 96.12 107 SER A N 1
ATOM 864 C CA . SER A 1 107 ? -12.961 15.391 13.906 1 96.12 107 SER A CA 1
ATOM 865 C C . SER A 1 107 ? -13.828 15.562 12.664 1 96.12 107 SER A C 1
ATOM 867 O O . SER A 1 107 ? -15.016 15.242 12.68 1 96.12 107 SER A O 1
ATOM 869 N N . SER A 1 108 ? -13.234 16.016 11.609 1 96.75 108 SER A N 1
ATOM 870 C CA . SER A 1 108 ? -13.984 16.328 10.406 1 96.75 108 SER A CA 1
ATOM 871 C C . SER A 1 108 ? -14.297 15.078 9.594 1 96.75 108 SER A C 1
ATOM 873 O O . SER A 1 108 ? -15.445 14.859 9.203 1 96.75 108 SER A O 1
ATOM 875 N N . ILE A 1 109 ? -13.383 14.172 9.391 1 96.44 109 ILE A N 1
ATOM 876 C CA . ILE A 1 109 ? -13.562 13.094 8.422 1 96.44 109 ILE A CA 1
ATOM 877 C C . ILE A 1 109 ? -14.352 11.953 9.055 1 96.44 109 ILE A C 1
ATOM 879 O O . ILE A 1 109 ? -14.828 11.055 8.359 1 96.44 109 ILE A O 1
ATOM 883 N N . ARG A 1 110 ? -14.523 11.977 10.328 1 93.31 110 ARG A N 1
ATOM 884 C CA . ARG A 1 110 ? -15.312 10.969 11.023 1 93.31 110 ARG A CA 1
ATOM 885 C C . ARG A 1 110 ? -16.734 10.922 10.484 1 93.31 110 ARG A C 1
ATOM 887 O O . ARG A 1 110 ? -17.375 9.867 10.484 1 93.31 110 ARG A O 1
ATOM 894 N N . ALA A 1 111 ? -17.203 12.016 10.047 1 92.69 111 ALA A N 1
ATOM 895 C CA . ALA A 1 111 ? -18.578 12.156 9.617 1 92.69 111 ALA A CA 1
ATOM 896 C C . ALA A 1 111 ? -18.781 11.562 8.219 1 92.69 111 ALA A C 1
ATOM 898 O O . ALA A 1 111 ? -19.906 11.508 7.723 1 92.69 111 ALA A O 1
ATOM 899 N N . TYR A 1 112 ? -17.766 11.086 7.609 1 95.94 112 TYR A N 1
ATOM 900 C CA . TYR A 1 112 ? -17.859 10.711 6.207 1 95.94 112 TYR A CA 1
ATOM 901 C C . TYR A 1 112 ? -17.594 9.219 6.02 1 95.94 112 TYR A C 1
ATOM 903 O O . TYR A 1 112 ? -17.016 8.812 5.012 1 95.94 112 TYR A O 1
ATOM 911 N N . GLY A 1 113 ? -17.859 8.398 7.035 1 93.5 113 GLY A N 1
ATOM 912 C CA . GLY A 1 113 ? -17.891 6.949 6.914 1 93.5 113 GLY A CA 1
ATOM 913 C C . GLY A 1 113 ? -16.516 6.312 6.914 1 93.5 113 GLY A C 1
ATOM 914 O O . GLY A 1 113 ? -16.344 5.191 6.438 1 93.5 113 GLY A O 1
ATOM 915 N N . VAL A 1 114 ? -15.523 7.004 7.402 1 97.44 114 VAL A N 1
ATOM 916 C CA . VAL A 1 114 ? -14.188 6.43 7.512 1 97.44 114 VAL A CA 1
ATOM 917 C C . VAL A 1 114 ? -14.18 5.34 8.578 1 97.44 114 VAL A C 1
ATOM 919 O O . VAL A 1 114 ? -14.648 5.555 9.703 1 97.44 114 VAL A O 1
ATOM 922 N N . HIS A 1 115 ? -13.672 4.125 8.211 1 97.62 115 HIS A N 1
ATOM 923 C CA . HIS A 1 115 ? -13.578 2.986 9.117 1 97.62 115 HIS A CA 1
ATOM 924 C C . HIS A 1 115 ? -12.156 2.795 9.625 1 97.62 115 HIS A C 1
ATOM 926 O O . HIS A 1 115 ? -11.945 2.486 10.797 1 97.62 115 HIS A O 1
ATOM 932 N N . ARG A 1 116 ? -11.195 3.016 8.742 1 98.38 116 ARG A N 1
ATOM 933 C CA . ARG A 1 116 ? -9.781 2.828 9.062 1 98.38 116 ARG A CA 1
ATOM 934 C C . ARG A 1 116 ? -8.945 3.992 8.539 1 98.38 116 ARG A C 1
ATOM 936 O O . ARG A 1 116 ? -9.18 4.492 7.438 1 98.38 116 ARG A O 1
ATOM 943 N N . VAL A 1 117 ? -8.016 4.414 9.3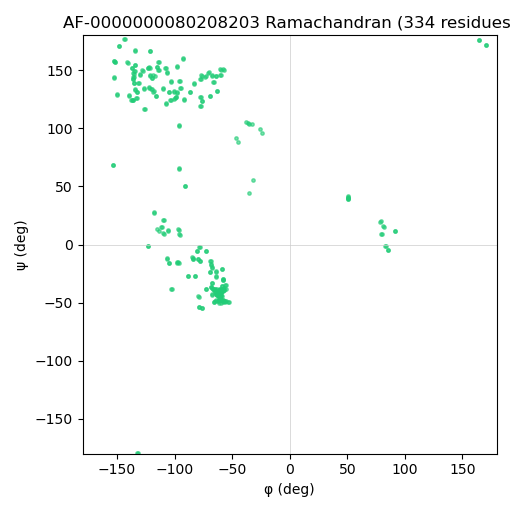2 1 98.62 117 VAL A N 1
ATOM 944 C CA . VAL A 1 117 ? -7.035 5.422 8.938 1 98.62 117 VAL A CA 1
ATOM 945 C C . VAL A 1 117 ? -5.637 4.812 8.945 1 98.62 117 VAL A C 1
ATOM 947 O O . VAL A 1 117 ? -5.238 4.164 9.914 1 98.62 117 VAL A O 1
ATOM 950 N N . LEU A 1 118 ? -4.949 4.969 7.871 1 98.81 118 LEU A N 1
ATOM 951 C CA . LEU A 1 118 ? -3.596 4.441 7.738 1 98.81 118 LEU A CA 1
ATOM 952 C C . LEU A 1 118 ? -2.584 5.57 7.586 1 98.81 118 LEU A C 1
ATOM 954 O O . LEU A 1 118 ? -2.922 6.652 7.098 1 98.81 118 LEU A O 1
ATOM 958 N N . SER A 1 119 ? -1.37 5.285 8.008 1 98.69 119 SER A N 1
ATOM 959 C CA . SER A 1 119 ? -0.249 6.188 7.766 1 98.69 119 SER A CA 1
ATOM 960 C C . SER A 1 119 ? 1.062 5.422 7.641 1 98.69 119 SER A C 1
ATOM 962 O O . SER A 1 119 ? 1.359 4.551 8.461 1 98.69 119 SER A O 1
ATOM 964 N N . GLY A 1 120 ? 1.773 5.672 6.617 1 98.31 120 GLY A N 1
ATOM 965 C CA . GLY A 1 120 ? 3.137 5.188 6.461 1 98.31 120 GLY A CA 1
ATOM 966 C C . GLY A 1 120 ? 4.18 6.219 6.84 1 98.31 120 GLY A C 1
ATOM 967 O O . GLY A 1 120 ? 4.125 7.363 6.387 1 98.31 120 GLY A O 1
ATOM 968 N N . VAL A 1 121 ? 5.125 5.805 7.656 1 98.31 121 VAL A N 1
ATOM 969 C CA . VAL A 1 121 ? 6.148 6.723 8.156 1 98.31 121 VAL A CA 1
ATOM 970 C C . VAL A 1 121 ? 7.535 6.156 7.852 1 98.31 121 VAL A C 1
ATOM 972 O O . VAL A 1 121 ? 7.914 5.109 8.375 1 98.31 121 VAL A O 1
ATOM 975 N N . ALA A 1 122 ? 8.266 6.879 7.039 1 98.06 122 ALA A N 1
ATOM 976 C CA . ALA A 1 122 ? 9.656 6.488 6.793 1 98.06 122 ALA A CA 1
ATOM 977 C C . ALA A 1 122 ? 10.484 6.582 8.07 1 98.06 122 ALA A C 1
ATOM 979 O O . ALA A 1 122 ? 10.32 7.52 8.859 1 98.06 122 ALA A O 1
ATOM 980 N N . LEU A 1 123 ? 11.445 5.652 8.219 1 97.25 123 LEU A N 1
ATOM 981 C CA . LEU A 1 123 ? 12.242 5.59 9.438 1 97.25 123 LEU A CA 1
ATOM 982 C C . LEU A 1 123 ? 13.656 6.102 9.188 1 97.25 123 LEU A C 1
ATOM 984 O O . LEU A 1 123 ? 14.188 5.953 8.086 1 97.25 123 LEU A O 1
ATOM 988 N N . PRO A 1 124 ? 14.289 6.746 10.25 1 95.88 124 PRO A N 1
ATOM 989 C CA . PRO A 1 124 ? 13.758 7.02 11.586 1 95.88 124 PRO A CA 1
ATOM 990 C C . PRO A 1 124 ? 12.906 8.289 11.633 1 95.88 124 PRO A C 1
ATOM 992 O O . PRO A 1 124 ? 13.211 9.266 10.953 1 95.88 124 PRO A O 1
ATOM 995 N N . ASN A 1 125 ? 11.789 8.211 12.367 1 95.38 125 ASN A N 1
ATOM 996 C CA . ASN A 1 125 ? 10.914 9.359 12.586 1 95.38 125 ASN A CA 1
ATOM 997 C C . ASN A 1 125 ? 10.133 9.227 13.883 1 95.38 125 ASN A C 1
ATOM 999 O O . ASN A 1 125 ? 8.898 9.133 13.867 1 95.38 125 ASN A O 1
ATOM 1003 N N . ASP A 1 126 ? 10.828 9.305 14.969 1 95 126 ASP A N 1
ATOM 1004 C CA . ASP A 1 126 ? 10.25 9.047 16.281 1 95 126 ASP A CA 1
ATOM 1005 C C . ASP A 1 126 ? 9.133 10.047 16.594 1 95 126 ASP A C 1
ATOM 1007 O O . ASP A 1 126 ? 8.117 9.68 17.203 1 95 126 ASP A O 1
ATOM 1011 N N . ALA A 1 127 ? 9.375 11.25 16.219 1 93.56 127 ALA A N 1
ATOM 1012 C CA . ALA A 1 127 ? 8.391 12.289 16.5 1 93.56 127 ALA A CA 1
ATOM 1013 C C . ALA A 1 127 ? 7.059 11.984 15.82 1 93.56 127 ALA A C 1
ATOM 1015 O O . ALA A 1 127 ? 5.996 12.102 16.438 1 93.56 127 ALA A O 1
ATOM 1016 N N . SER A 1 128 ? 7.066 11.617 14.562 1 95.62 128 SER A N 1
ATOM 1017 C CA . SER A 1 128 ? 5.852 11.289 13.828 1 95.62 128 SER A CA 1
ATOM 1018 C C . SER A 1 128 ? 5.168 10.055 14.414 1 95.62 128 SER A C 1
ATOM 1020 O O . SER A 1 128 ? 3.945 10.047 14.586 1 95.62 128 SER A O 1
ATOM 1022 N N . VAL A 1 129 ? 5.941 9.047 14.758 1 97.44 129 VAL A N 1
ATOM 1023 C CA . VAL A 1 129 ? 5.391 7.832 15.352 1 97.44 129 VAL A CA 1
ATOM 1024 C C . VAL A 1 129 ? 4.707 8.164 16.672 1 97.44 129 VAL A C 1
ATOM 1026 O O . VAL A 1 129 ? 3.592 7.715 16.938 1 97.44 129 VAL A O 1
ATOM 1029 N N . ALA A 1 130 ? 5.379 8.977 17.484 1 96.62 130 ALA A N 1
ATOM 1030 C CA . ALA A 1 130 ? 4.82 9.383 18.766 1 96.62 130 ALA A CA 1
ATOM 1031 C C . ALA A 1 130 ? 3.508 10.141 18.594 1 96.62 130 ALA A C 1
ATOM 1033 O O . ALA A 1 130 ? 2.551 9.922 19.344 1 96.62 130 ALA A O 1
ATOM 1034 N N . LEU A 1 131 ? 3.461 11.039 17.641 1 96.88 131 LEU A N 1
ATOM 1035 C CA . LEU A 1 131 ? 2.234 11.773 17.344 1 96.88 131 LEU A CA 1
ATOM 1036 C C . LEU A 1 131 ? 1.099 10.812 17 1 96.88 131 LEU A C 1
ATOM 1038 O O . LEU A 1 131 ? -0.001 10.93 17.547 1 96.88 131 LEU A O 1
ATOM 1042 N N . HIS A 1 132 ? 1.369 9.867 16.094 1 98.12 132 HIS A N 1
ATOM 1043 C CA . HIS A 1 132 ? 0.343 8.914 15.688 1 98.12 132 HIS A CA 1
ATOM 1044 C C . HIS A 1 132 ? -0.131 8.078 16.875 1 98.12 132 HIS A C 1
ATOM 1046 O O . HIS A 1 132 ? -1.334 7.871 17.062 1 98.12 132 HIS A O 1
ATOM 1052 N N . LYS A 1 133 ? 0.82 7.613 17.672 1 97.62 133 LYS A N 1
ATOM 1053 C CA . LYS A 1 133 ? 0.452 6.828 18.844 1 97.62 133 LYS A CA 1
ATOM 1054 C C . LYS A 1 133 ? -0.435 7.629 19.781 1 97.62 133 LYS A C 1
ATOM 1056 O O . LYS A 1 133 ? -1.396 7.098 20.344 1 97.62 133 LYS A O 1
ATOM 1061 N N . ARG A 1 134 ? -0.126 8.883 19.953 1 96.62 134 ARG A N 1
ATOM 1062 C CA . ARG A 1 134 ? -0.93 9.766 20.781 1 96.62 134 ARG A CA 1
ATOM 1063 C C . ARG A 1 134 ? -2.369 9.836 20.281 1 96.62 134 ARG A C 1
ATOM 1065 O O . ARG A 1 134 ? -3.299 10.016 21.078 1 96.62 134 ARG A O 1
ATOM 1072 N N . PHE A 1 135 ? -2.549 9.68 19.047 1 97.31 135 PHE A N 1
ATOM 1073 C CA . PHE A 1 135 ? -3.881 9.781 18.453 1 97.31 135 PHE A CA 1
ATOM 1074 C C . PHE A 1 135 ? -4.512 8.406 18.297 1 97.31 135 PHE A C 1
ATOM 1076 O O . PHE A 1 135 ? -5.473 8.234 17.547 1 97.31 135 PHE A O 1
ATOM 1083 N N . GLY A 1 136 ? -3.93 7.41 18.922 1 97.31 136 GLY A N 1
ATOM 1084 C CA . GLY A 1 136 ? -4.578 6.113 19.016 1 97.31 136 GLY A CA 1
ATOM 1085 C C . GLY A 1 136 ? -4.203 5.176 17.875 1 97.31 136 GLY A C 1
ATOM 1086 O O . GLY A 1 136 ? -4.844 4.137 17.688 1 97.31 136 GLY A O 1
ATOM 1087 N N . PHE A 1 137 ? -3.199 5.52 17.094 1 98.44 137 PHE A N 1
ATOM 1088 C CA . PHE A 1 137 ? -2.723 4.594 16.078 1 98.44 137 PHE A CA 1
ATOM 1089 C C . PHE A 1 137 ? -1.959 3.438 16.719 1 98.44 137 PHE A C 1
ATOM 1091 O O . PHE A 1 137 ? -1.214 3.633 17.672 1 98.44 137 PHE A O 1
ATOM 1098 N N . ARG A 1 138 ? -2.098 2.293 16.141 1 98.19 138 ARG A N 1
ATOM 1099 C CA . ARG A 1 138 ? -1.252 1.15 16.469 1 98.19 138 ARG A CA 1
ATOM 1100 C C . ARG A 1 138 ? -0.275 0.852 15.344 1 98.19 138 ARG A C 1
ATOM 1102 O O . ARG A 1 138 ? -0.598 1.048 14.164 1 98.19 138 ARG A O 1
ATOM 1109 N N . GLU A 1 139 ? 0.801 0.309 15.688 1 98.5 139 GLU A N 1
ATOM 1110 C CA . GLU A 1 139 ? 1.755 -0.118 14.672 1 98.5 139 GLU A CA 1
ATOM 1111 C C . GLU A 1 139 ? 1.316 -1.426 14.016 1 98.5 139 GLU A C 1
ATOM 1113 O O . GLU A 1 139 ? 0.964 -2.383 14.703 1 98.5 139 GLU A O 1
ATOM 1118 N N . VAL A 1 140 ? 1.263 -1.389 12.766 1 98.62 140 VAL A N 1
ATOM 1119 C CA . VAL A 1 140 ? 1.012 -2.605 12 1 98.62 140 VAL A CA 1
ATOM 1120 C C . VAL A 1 140 ? 2.297 -3.422 11.891 1 98.62 140 VAL A C 1
ATOM 1122 O O . VAL A 1 140 ? 2.311 -4.613 12.203 1 98.62 140 VAL A O 1
ATOM 1125 N N . GLY A 1 141 ? 3.32 -2.738 11.414 1 98.62 141 GLY A N 1
ATOM 1126 C CA . GLY A 1 141 ? 4.637 -3.338 11.25 1 98.62 141 GLY A CA 1
ATOM 1127 C C . GLY A 1 141 ? 5.555 -2.523 10.359 1 98.62 141 GLY A C 1
ATOM 1128 O O . GLY A 1 141 ? 5.152 -1.496 9.812 1 98.62 141 GLY A O 1
ATOM 1129 N N . VAL A 1 142 ? 6.793 -3.031 10.266 1 98.75 142 VAL A N 1
ATOM 1130 C CA . VAL A 1 142 ? 7.812 -2.309 9.516 1 98.75 142 VAL A CA 1
ATOM 1131 C C . VAL A 1 142 ? 8.102 -3.035 8.203 1 98.75 142 VAL A C 1
ATOM 1133 O O . VAL A 1 142 ? 8.414 -4.23 8.203 1 98.75 142 VAL A O 1
ATOM 1136 N N . PHE A 1 143 ? 7.926 -2.375 7.078 1 98.69 143 PHE A N 1
ATOM 1137 C CA . PHE A 1 143 ? 8.492 -2.799 5.805 1 98.69 143 PHE A CA 1
ATOM 1138 C C . PHE A 1 143 ? 9.969 -2.441 5.723 1 98.69 143 PHE A C 1
ATOM 1140 O O . PHE A 1 143 ? 10.336 -1.263 5.73 1 98.69 143 PHE A O 1
ATOM 1147 N N . ASN A 1 144 ? 10.789 -3.424 5.586 1 98.38 144 ASN A N 1
ATOM 1148 C CA . ASN A 1 144 ? 12.227 -3.201 5.68 1 98.38 144 ASN A CA 1
ATOM 1149 C C . ASN A 1 144 ? 12.836 -2.926 4.309 1 98.38 144 ASN A C 1
ATOM 1151 O O . ASN A 1 144 ? 12.68 -3.723 3.383 1 98.38 144 ASN A O 1
ATOM 1155 N N . GLU A 1 145 ? 13.523 -1.785 4.215 1 98 145 GLU A N 1
ATOM 1156 C CA . GLU A 1 145 ? 14.352 -1.45 3.062 1 98 145 GLU A CA 1
ATOM 1157 C C . GLU A 1 145 ? 13.586 -1.621 1.756 1 98 145 GLU A C 1
ATOM 1159 O O . GLU A 1 145 ? 14.125 -2.125 0.77 1 98 145 GLU A O 1
ATOM 1164 N N . TYR A 1 146 ? 12.336 -1.189 1.759 1 98.06 146 TYR A N 1
ATOM 1165 C CA . TYR A 1 146 ? 11.516 -1.509 0.594 1 98.06 146 TYR A CA 1
ATOM 1166 C C . TYR A 1 146 ? 11.492 -0.348 -0.393 1 98.06 146 TYR A C 1
ATOM 1168 O O . TYR A 1 146 ? 11.047 -0.501 -1.533 1 98.06 146 TYR A O 1
ATOM 1176 N N . ALA A 1 147 ? 11.906 0.794 0.038 1 98.25 147 ALA A N 1
ATOM 1177 C CA . ALA A 1 147 ? 12.039 1.966 -0.824 1 98.25 147 ALA A CA 1
ATOM 1178 C C . ALA A 1 147 ? 13.5 2.375 -0.965 1 98.25 147 ALA A C 1
ATOM 1180 O O . ALA A 1 147 ? 14.344 2.002 -0.141 1 98.25 147 ALA A O 1
ATOM 1181 N N . LYS A 1 148 ? 13.797 3.088 -2.051 1 97.25 148 LYS A N 1
ATOM 1182 C CA . LYS A 1 148 ? 15.148 3.566 -2.301 1 97.25 148 LYS A CA 1
ATOM 1183 C C . LYS A 1 148 ? 15.148 5.039 -2.703 1 97.25 148 LYS A C 1
ATOM 1185 O O . LYS A 1 148 ? 14.328 5.465 -3.518 1 97.25 148 LYS A O 1
ATOM 1190 N N . LYS A 1 149 ? 15.969 5.793 -2.086 1 97.38 149 LYS A N 1
ATOM 1191 C CA . LYS A 1 149 ? 16.172 7.203 -2.402 1 97.38 149 LYS A CA 1
ATOM 1192 C C . LYS A 1 149 ? 17.656 7.555 -2.414 1 97.38 149 LYS A C 1
ATOM 1194 O O . LYS A 1 149 ? 18.359 7.309 -1.438 1 97.38 149 LYS A O 1
ATOM 1199 N N . HIS A 1 150 ? 18.156 8.109 -3.527 1 96.25 150 HIS A N 1
ATOM 1200 C CA . HIS A 1 150 ? 19.578 8.438 -3.705 1 96.25 150 HIS A CA 1
ATOM 1201 C C . HIS A 1 150 ? 20.469 7.25 -3.359 1 96.25 150 HIS A C 1
ATOM 1203 O O . HIS A 1 150 ? 21.453 7.398 -2.631 1 96.25 150 HIS A O 1
ATOM 1209 N N . GLY A 1 151 ? 20 6.082 -3.77 1 95.25 151 GLY A N 1
ATOM 1210 C CA . GLY A 1 151 ? 20.797 4.871 -3.641 1 95.25 151 GLY A CA 1
ATOM 1211 C C . GLY A 1 151 ? 20.703 4.246 -2.262 1 95.25 151 GLY A C 1
ATOM 1212 O O . GLY A 1 151 ? 21.281 3.18 -2.018 1 95.25 151 GLY A O 1
ATOM 1213 N N . GLN A 1 152 ? 19.984 4.84 -1.363 1 96.69 152 GLN A N 1
ATOM 1214 C CA . GLN A 1 152 ? 19.844 4.32 -0.007 1 96.69 152 GLN A CA 1
ATOM 1215 C C . GLN A 1 152 ? 18.484 3.68 0.204 1 96.69 152 GLN A C 1
ATOM 1217 O O . GLN A 1 152 ? 17.453 4.27 -0.139 1 96.69 152 GLN A O 1
ATOM 1222 N N . TYR A 1 153 ? 18.516 2.51 0.749 1 97.56 153 TYR A N 1
ATOM 1223 C CA . TYR A 1 153 ? 17.266 1.831 1.057 1 97.56 153 TYR A CA 1
ATOM 1224 C C . TYR A 1 153 ? 16.641 2.402 2.32 1 97.56 153 TYR A C 1
ATOM 1226 O O . TYR A 1 153 ? 17.344 2.758 3.268 1 97.56 153 TYR A O 1
ATOM 1234 N N . ILE A 1 154 ? 15.336 2.494 2.314 1 98.19 154 ILE A N 1
ATOM 1235 C CA . ILE A 1 154 ? 14.57 3.109 3.393 1 98.19 154 ILE A CA 1
ATOM 1236 C C . ILE A 1 154 ? 13.5 2.139 3.887 1 98.19 154 ILE A C 1
ATOM 1238 O O . ILE A 1 154 ? 12.844 1.474 3.084 1 98.19 154 ILE A O 1
ATOM 1242 N N . SER A 1 155 ? 13.398 2.023 5.203 1 98.62 155 SER A N 1
ATOM 1243 C CA . SER A 1 155 ? 12.32 1.281 5.848 1 98.62 155 SER A CA 1
ATOM 1244 C C . SER A 1 155 ? 11.203 2.213 6.305 1 98.62 155 SER A C 1
ATOM 1246 O O . SER A 1 155 ? 11.438 3.402 6.535 1 98.62 155 SER A O 1
ATOM 1248 N N . SER A 1 156 ? 9.992 1.672 6.379 1 98.56 156 SER A N 1
ATOM 1249 C CA . SER A 1 156 ? 8.867 2.453 6.879 1 98.56 156 SER A CA 1
ATOM 1250 C C . SER A 1 156 ? 8.016 1.639 7.852 1 98.56 156 SER A C 1
ATOM 1252 O O . SER A 1 156 ? 7.793 0.445 7.637 1 98.56 156 SER A O 1
ATOM 1254 N N . VAL A 1 157 ? 7.539 2.309 8.875 1 98.75 157 VAL A N 1
ATOM 1255 C CA . VAL A 1 157 ? 6.527 1.708 9.742 1 98.75 157 VAL A CA 1
ATOM 1256 C C . VAL A 1 157 ? 5.137 2.133 9.281 1 98.75 157 VAL A C 1
ATOM 1258 O O . VAL A 1 157 ? 4.922 3.293 8.922 1 98.75 157 VAL A O 1
ATOM 1261 N N . TRP A 1 158 ? 4.293 1.227 9.219 1 98.75 158 TRP A N 1
ATOM 1262 C CA . TRP A 1 158 ? 2.895 1.536 8.945 1 98.75 158 TRP A CA 1
ATOM 1263 C C . TRP A 1 158 ? 2.061 1.47 10.219 1 98.75 158 TRP A C 1
ATOM 1265 O O . TRP A 1 158 ? 2.285 0.604 11.07 1 98.75 158 TRP A O 1
ATOM 1275 N N . LEU A 1 159 ? 1.15 2.426 10.328 1 98.81 159 LEU A N 1
ATOM 1276 C CA . LEU A 1 159 ? 0.282 2.586 11.484 1 98.81 159 LEU A CA 1
ATOM 1277 C C . LEU A 1 159 ? -1.182 2.652 11.07 1 98.81 159 LEU A C 1
ATOM 1279 O O . LEU A 1 159 ? -1.497 3.127 9.969 1 98.81 159 LEU A O 1
ATOM 1283 N N . GLU A 1 160 ? -2.031 2.184 11.953 1 98.62 160 GLU A N 1
ATOM 1284 C CA . GLU A 1 160 ? -3.457 2.236 11.641 1 98.62 160 GLU A CA 1
ATOM 1285 C C . GLU A 1 160 ? -4.266 2.693 12.852 1 98.62 160 GLU A C 1
ATOM 1287 O O . GLU A 1 160 ? -3.838 2.521 13.992 1 98.62 160 GLU A O 1
ATOM 1292 N N . LYS A 1 161 ? -5.367 3.297 12.586 1 97.94 161 LYS A N 1
ATOM 1293 C CA . LYS A 1 161 ? -6.336 3.748 13.586 1 97.94 161 LYS A CA 1
ATOM 1294 C C . LYS A 1 161 ? -7.758 3.373 13.18 1 97.94 161 LYS A C 1
ATOM 1296 O O . LYS A 1 161 ? -8.141 3.545 12.023 1 97.94 161 LYS A O 1
ATOM 1301 N N . ALA A 1 162 ? -8.5 2.824 14.117 1 96.69 162 ALA A N 1
ATOM 1302 C CA . ALA A 1 162 ? -9.914 2.521 13.891 1 96.69 162 ALA A CA 1
ATOM 1303 C C . ALA A 1 162 ? -10.789 3.734 14.203 1 96.69 162 ALA A C 1
ATOM 1305 O O . ALA A 1 162 ? -10.555 4.441 15.188 1 96.69 162 ALA A O 1
ATOM 1306 N N . PHE A 1 163 ? -11.734 4.121 13.312 1 92.38 163 PHE A N 1
ATOM 1307 C CA . PHE A 1 163 ? -12.758 5.117 13.602 1 92.38 163 PHE A CA 1
ATOM 1308 C C . PHE A 1 163 ? -14.055 4.453 14.047 1 92.38 163 PHE A C 1
ATOM 1310 O O . PHE A 1 163 ? -14.5 3.482 13.43 1 92.38 163 PHE A O 1
ATOM 1317 N N . ASN A 1 164 ? -14.141 3.738 15.203 1 69 164 ASN A N 1
ATOM 1318 C CA . ASN A 1 164 ? -15.344 3.074 15.695 1 69 164 ASN A CA 1
ATOM 1319 C C . ASN A 1 164 ? -16.594 3.9 15.414 1 69 164 ASN A C 1
ATOM 1321 O O . ASN A 1 164 ? -16.594 5.113 15.625 1 69 164 ASN A O 1
ATOM 1325 N N . VAL A 1 165 ? -17.422 3.535 14.445 1 53.62 165 VAL A N 1
ATOM 1326 C CA . VAL A 1 165 ? -18.734 4.172 14.375 1 53.62 165 VAL A CA 1
ATOM 1327 C C . VAL A 1 165 ? -19.375 4.195 15.758 1 53.62 165 VAL A C 1
ATOM 1329 O O . VAL A 1 165 ? -19.406 3.176 16.453 1 53.62 165 VAL A O 1
ATOM 1332 N N . GLU A 1 166 ? -19.266 5.117 16.578 1 47.41 166 GLU A N 1
ATOM 1333 C CA . GLU A 1 166 ? -20.172 5.23 17.719 1 47.41 166 GLU A CA 1
ATOM 1334 C C . GLU A 1 166 ? -21.516 4.562 17.438 1 47.41 166 GLU A C 1
ATOM 1336 O O . GLU A 1 166 ? -22.094 4.754 16.375 1 47.41 166 GLU A O 1
ATOM 1341 N N . SER A 1 167 ? -21.75 3.283 17.938 1 37 167 SER A N 1
ATOM 1342 C CA . SER A 1 167 ? -23.141 2.84 18.078 1 37 167 SER A CA 1
ATOM 1343 C C . SER A 1 167 ? -24.047 3.992 18.484 1 37 167 SER A C 1
ATOM 1345 O O . SER A 1 167 ? -23.734 4.742 19.406 1 37 167 SER A O 1
ATOM 1347 N N . ALA A 1 168 ? -24.875 4.637 17.672 1 31.7 168 ALA A N 1
ATOM 1348 C CA . ALA A 1 168 ? -26.125 5.23 18.156 1 31.7 168 ALA A CA 1
ATOM 1349 C C . ALA A 1 168 ? -26.75 4.375 19.25 1 31.7 168 ALA A C 1
ATOM 1351 O O . ALA A 1 168 ? -27.469 3.414 18.969 1 31.7 168 ALA A O 1
ATOM 1352 N N . LEU A 1 169 ? -26.047 3.865 20.234 1 23.11 169 LEU A N 1
ATOM 1353 C CA . LEU A 1 169 ? -26.906 3.605 21.375 1 23.11 169 LEU A CA 1
ATOM 1354 C C . LEU A 1 169 ? -27.375 4.91 22.016 1 23.11 169 LEU A C 1
ATOM 1356 O O . LEU A 1 169 ? -26.578 5.84 22.172 1 23.11 169 LEU A O 1
ATOM 1360 N N . MET B 1 1 ? 3.061 -32.344 -15.266 1 88.44 1 MET B N 1
ATOM 1361 C CA . MET B 1 1 ? 2.908 -30.969 -14.828 1 88.44 1 MET B CA 1
ATOM 1362 C C . MET B 1 1 ? 4.098 -30.125 -15.273 1 88.44 1 MET B C 1
ATOM 1364 O O . MET B 1 1 ? 5.246 -30.547 -15.148 1 88.44 1 MET B O 1
ATOM 1368 N N . GLU B 1 2 ? 3.818 -29.062 -15.922 1 94.44 2 GLU B N 1
ATOM 1369 C CA . GLU B 1 2 ? 4.844 -28.188 -16.484 1 94.44 2 GLU B CA 1
ATOM 1370 C C . GLU B 1 2 ? 4.711 -26.766 -15.953 1 94.44 2 GLU B C 1
ATOM 1372 O O . GLU B 1 2 ? 3.6 -26.25 -15.805 1 94.44 2 GLU B O 1
ATOM 1377 N N . ILE B 1 3 ? 5.879 -26.156 -15.562 1 97.44 3 ILE B N 1
ATOM 1378 C CA . ILE B 1 3 ? 5.949 -24.75 -15.234 1 97.44 3 ILE B CA 1
ATOM 1379 C C . ILE B 1 3 ? 6.594 -23.969 -16.391 1 97.44 3 ILE B C 1
ATOM 1381 O O . ILE B 1 3 ? 7.699 -24.312 -16.812 1 97.44 3 ILE B O 1
ATOM 1385 N N . ARG B 1 4 ? 5.938 -23.031 -16.859 1 97.56 4 ARG B N 1
ATOM 1386 C CA . ARG B 1 4 ? 6.457 -22.266 -17.984 1 97.56 4 ARG B CA 1
ATOM 1387 C C . ARG B 1 4 ? 6 -20.812 -17.922 1 97.56 4 ARG B C 1
ATOM 1389 O O . ARG B 1 4 ? 5.125 -20.469 -17.109 1 97.56 4 ARG B O 1
ATOM 1396 N N . THR B 1 5 ? 6.574 -19.984 -18.797 1 98.12 5 THR B N 1
ATOM 1397 C CA . THR B 1 5 ? 6.152 -18.594 -18.891 1 98.12 5 THR B CA 1
ATOM 1398 C C . THR B 1 5 ? 4.719 -18.5 -19.406 1 98.12 5 THR B C 1
ATOM 1400 O O . THR B 1 5 ? 4.328 -19.234 -20.312 1 98.12 5 THR B O 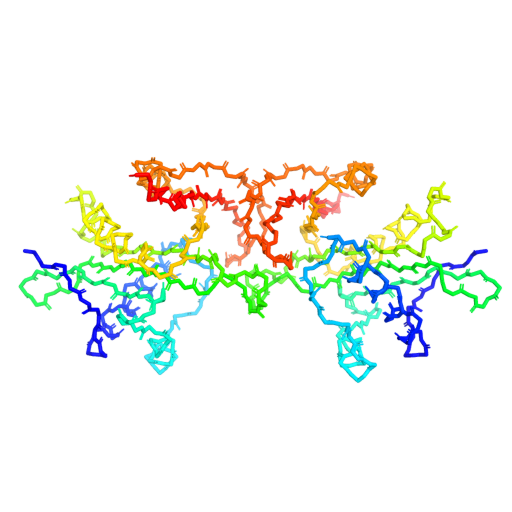1
ATOM 1403 N N . GLY B 1 6 ? 3.98 -17.609 -18.828 1 98 6 GLY B N 1
ATOM 1404 C CA . GLY B 1 6 ? 2.637 -17.359 -19.328 1 98 6 GLY B CA 1
ATOM 1405 C C . GLY B 1 6 ? 2.615 -16.734 -20.703 1 98 6 GLY B C 1
ATOM 1406 O O . GLY B 1 6 ? 3.498 -15.945 -21.062 1 98 6 GLY B O 1
ATOM 1407 N N . LYS B 1 7 ? 1.626 -17.125 -21.453 1 96.94 7 LYS B N 1
ATOM 1408 C CA . LYS B 1 7 ? 1.401 -16.578 -22.781 1 96.94 7 LYS B CA 1
ATOM 1409 C C . LYS B 1 7 ? 0.021 -15.93 -22.891 1 96.94 7 LYS B C 1
ATOM 1411 O O . LYS B 1 7 ? -0.825 -16.125 -22.016 1 96.94 7 LYS B O 1
ATOM 1416 N N . HIS B 1 8 ? -0.133 -15.172 -23.969 1 96.88 8 HIS B N 1
ATOM 1417 C CA . HIS B 1 8 ? -1.398 -14.477 -24.188 1 96.88 8 HIS B CA 1
ATOM 1418 C C . HIS B 1 8 ? -2.568 -15.453 -24.188 1 96.88 8 HIS B C 1
ATOM 1420 O O . HIS B 1 8 ? -3.656 -15.125 -23.703 1 96.88 8 HIS B O 1
ATOM 1426 N N . GLU B 1 9 ? -2.369 -16.625 -24.672 1 96.69 9 GLU B N 1
ATOM 1427 C CA . GLU B 1 9 ? -3.41 -17.641 -24.766 1 96.69 9 GLU B CA 1
ATOM 1428 C C . GLU B 1 9 ? -3.832 -18.141 -23.391 1 96.69 9 GLU B C 1
ATOM 1430 O O . GLU B 1 9 ? -4.891 -18.75 -23.25 1 96.69 9 GLU B O 1
ATOM 1435 N N . ASP B 1 10 ? -2.994 -17.875 -22.391 1 98 10 ASP B N 1
ATOM 1436 C CA . ASP B 1 10 ? -3.275 -18.344 -21.031 1 98 10 ASP B CA 1
ATOM 1437 C C . ASP B 1 10 ? -4.199 -17.391 -20.297 1 98 10 ASP B C 1
ATOM 1439 O O . ASP B 1 10 ? -4.742 -17.719 -19.234 1 98 10 ASP B O 1
ATOM 1443 N N . VAL B 1 11 ? -4.43 -16.203 -20.828 1 98.38 11 VAL B N 1
ATOM 1444 C CA . VAL B 1 11 ? -5.07 -15.117 -20.094 1 98.38 11 VAL B CA 1
ATOM 1445 C C . VAL B 1 11 ? -6.508 -15.5 -19.75 1 98.38 11 VAL B C 1
ATOM 1447 O O . VAL B 1 11 ? -6.992 -15.195 -18.656 1 98.38 11 VAL B O 1
ATOM 1450 N N . ALA B 1 12 ? -7.16 -16.156 -20.656 1 98.06 12 ALA B N 1
ATOM 1451 C CA . ALA B 1 12 ? -8.539 -16.578 -20.391 1 98.06 12 ALA B CA 1
ATOM 1452 C C . ALA B 1 12 ? -8.609 -17.5 -19.172 1 98.06 12 ALA B C 1
ATOM 1454 O O . ALA B 1 12 ? -9.422 -17.297 -18.281 1 98.06 12 ALA B O 1
ATOM 1455 N N . SER B 1 13 ? -7.762 -18.531 -19.156 1 98 13 SER B N 1
ATOM 1456 C CA . SER B 1 13 ? -7.746 -19.484 -18.062 1 98 13 SER B CA 1
ATOM 1457 C C . SER B 1 13 ? -7.309 -18.812 -16.75 1 98 13 SER B C 1
ATOM 1459 O O . SER B 1 13 ? -7.84 -19.125 -15.688 1 98 13 SER B O 1
ATOM 1461 N N . ILE B 1 14 ? -6.32 -17.938 -16.828 1 98.25 14 ILE B N 1
ATOM 1462 C CA . ILE B 1 14 ? -5.887 -17.172 -15.656 1 98.25 14 ILE B CA 1
ATOM 1463 C C . ILE B 1 14 ? -7.059 -16.359 -15.117 1 98.25 14 ILE B C 1
ATOM 1465 O O . ILE B 1 14 ? -7.281 -16.312 -13.906 1 98.25 14 ILE B O 1
ATOM 1469 N N . THR B 1 15 ? -7.777 -15.742 -16.016 1 98.25 15 THR B N 1
ATOM 1470 C CA . THR B 1 15 ? -8.93 -14.93 -15.641 1 98.25 15 THR B CA 1
ATOM 1471 C C . THR B 1 15 ? -9.977 -15.781 -14.938 1 98.25 15 THR B C 1
ATOM 1473 O O . THR B 1 15 ? -10.578 -15.344 -13.945 1 98.25 15 THR B O 1
ATOM 1476 N N . ASP B 1 16 ? -10.156 -17 -15.414 1 97.62 16 ASP B N 1
ATOM 1477 C CA . ASP B 1 16 ? -11.094 -17.922 -14.773 1 97.62 16 ASP B CA 1
ATOM 1478 C C . ASP B 1 16 ? -10.703 -18.172 -13.32 1 97.62 16 ASP B C 1
ATOM 1480 O O . ASP B 1 16 ? -11.562 -18.219 -12.445 1 97.62 16 ASP B O 1
ATOM 1484 N N . ILE B 1 17 ? -9.461 -18.359 -13.117 1 97.38 17 ILE B N 1
ATOM 1485 C CA . ILE B 1 17 ? -8.984 -18.594 -11.758 1 97.38 17 ILE B CA 1
ATOM 1486 C C . ILE B 1 17 ? -9.242 -17.359 -10.891 1 97.38 17 ILE B C 1
ATOM 1488 O O . ILE B 1 17 ? -9.789 -17.469 -9.797 1 97.38 17 ILE B O 1
ATOM 1492 N N . PHE B 1 18 ? -8.875 -16.172 -11.414 1 97.5 18 PHE B N 1
ATOM 1493 C CA . PHE B 1 18 ? -9.156 -14.945 -10.688 1 97.5 18 PHE B CA 1
ATOM 1494 C C . PHE B 1 18 ? -10.633 -14.852 -10.328 1 97.5 18 PHE B C 1
ATOM 1496 O O . PHE B 1 18 ? -10.984 -14.586 -9.172 1 97.5 18 PHE B O 1
ATOM 1503 N N . ASN B 1 19 ? -11.43 -15.062 -11.281 1 97.88 19 ASN B N 1
ATOM 1504 C CA . ASN B 1 19 ? -12.867 -14.844 -11.102 1 97.88 19 ASN B CA 1
ATOM 1505 C C . ASN B 1 19 ? -13.469 -15.844 -10.125 1 97.88 19 ASN B C 1
ATOM 1507 O O . ASN B 1 19 ? -14.398 -15.523 -9.391 1 97.88 19 ASN B O 1
ATOM 1511 N N . PHE B 1 20 ? -12.945 -17.031 -10.102 1 97.12 20 PHE B N 1
ATOM 1512 C CA . PHE B 1 20 ? -13.375 -17.969 -9.062 1 97.12 20 PHE B CA 1
ATOM 1513 C C . PHE B 1 20 ? -13.133 -17.391 -7.676 1 97.12 20 PHE B C 1
ATOM 1515 O O . PHE B 1 20 ? -14.039 -17.391 -6.836 1 97.12 20 PHE B O 1
ATOM 1522 N N . TYR B 1 21 ? -11.969 -16.875 -7.41 1 96.31 21 TYR B N 1
ATOM 1523 C CA . TYR B 1 21 ? -11.625 -16.328 -6.098 1 96.31 21 TYR B CA 1
ATOM 1524 C C . TYR B 1 21 ? -12.406 -15.062 -5.805 1 96.31 21 TYR B C 1
ATOM 1526 O O . TYR B 1 21 ? -12.766 -14.797 -4.652 1 96.31 21 TYR B O 1
ATOM 1534 N N . ILE B 1 22 ? -12.648 -14.219 -6.816 1 96.56 22 ILE B N 1
ATOM 1535 C CA . ILE B 1 22 ? -13.461 -13.016 -6.656 1 96.56 22 ILE B CA 1
ATOM 1536 C C . ILE B 1 22 ? -14.875 -13.398 -6.219 1 96.56 22 ILE B C 1
ATOM 1538 O O . ILE B 1 22 ? -15.422 -12.805 -5.289 1 96.56 22 ILE B O 1
ATOM 1542 N N . GLU B 1 23 ? -15.344 -14.453 -6.762 1 96.44 23 GLU B N 1
ATOM 1543 C CA . GLU B 1 23 ? -16.75 -14.805 -6.574 1 96.44 23 GLU B CA 1
ATOM 1544 C C . GLU B 1 23 ? -16.938 -15.648 -5.32 1 96.44 23 GLU B C 1
ATOM 1546 O O . GLU B 1 23 ? -17.984 -15.555 -4.656 1 96.44 23 GLU B O 1
ATOM 1551 N N . HIS B 1 24 ? -15.898 -16.359 -4.965 1 95.44 24 HIS B N 1
ATOM 1552 C CA . HIS B 1 24 ? -16.203 -17.391 -3.986 1 95.44 24 HIS B CA 1
ATOM 1553 C C . HIS B 1 24 ? -15.352 -17.234 -2.73 1 95.44 24 HIS B C 1
ATOM 1555 O O . HIS B 1 24 ? -15.492 -18 -1.777 1 95.44 24 HIS B O 1
ATOM 1561 N N . THR B 1 25 ? -14.492 -16.25 -2.725 1 94.44 25 THR B N 1
ATOM 1562 C CA . THR B 1 25 ? -13.617 -16.094 -1.565 1 94.44 25 THR B CA 1
ATOM 1563 C C . THR B 1 25 ? -13.391 -14.617 -1.261 1 94.44 25 THR B C 1
ATOM 1565 O O . THR B 1 25 ? -13.891 -13.75 -1.979 1 94.44 25 THR B O 1
ATOM 1568 N N . ASN B 1 26 ? -12.656 -14.344 -0.188 1 94 26 ASN B N 1
ATOM 1569 C CA . ASN B 1 26 ? -12.227 -12.992 0.147 1 94 26 ASN B CA 1
ATOM 1570 C C . ASN B 1 26 ? -10.742 -12.789 -0.139 1 94 26 ASN B C 1
ATOM 1572 O O . ASN B 1 26 ? -10.141 -11.82 0.321 1 94 26 ASN B O 1
ATOM 1576 N N . SER B 1 27 ? -10.195 -13.789 -0.866 1 94.12 27 SER B N 1
ATOM 1577 C CA . SER B 1 27 ? -8.773 -13.68 -1.175 1 94.12 27 SER B CA 1
ATOM 1578 C C . SER B 1 27 ? -8.508 -12.523 -2.127 1 94.12 27 SER B C 1
ATOM 1580 O O . SER B 1 27 ? -7.363 -12.078 -2.268 1 94.12 27 SER B O 1
ATOM 1582 N N . ARG B 1 28 ? -9.562 -12.148 -2.771 1 94.62 28 ARG B N 1
ATOM 1583 C CA . ARG B 1 28 ? -9.586 -10.953 -3.607 1 94.62 28 ARG B CA 1
ATOM 1584 C C . ARG B 1 28 ? -10.68 -9.992 -3.158 1 94.62 28 ARG B C 1
ATOM 1586 O O . ARG B 1 28 ? -11.75 -10.422 -2.713 1 94.62 28 ARG B O 1
ATOM 1593 N N . PHE B 1 29 ? -10.438 -8.742 -3.41 1 96.62 29 PHE B N 1
ATOM 1594 C CA . PHE B 1 29 ? -11.352 -7.758 -2.84 1 96.62 29 PHE B CA 1
ATOM 1595 C C . PHE B 1 29 ? -12.391 -7.32 -3.867 1 96.62 29 PHE B C 1
ATOM 1597 O O . PHE B 1 29 ? -13.398 -6.707 -3.518 1 96.62 29 PHE B O 1
ATOM 1604 N N . GLU B 1 30 ? -12.148 -7.598 -5.145 1 95.56 30 GLU B N 1
ATOM 1605 C CA . GLU B 1 30 ? -13.094 -7.191 -6.184 1 95.56 30 GLU B CA 1
ATOM 1606 C C . GLU B 1 30 ? -14.469 -7.816 -5.957 1 95.56 30 GLU B C 1
ATOM 1608 O O . GLU B 1 30 ? -14.57 -8.969 -5.52 1 95.56 30 GLU B O 1
ATOM 1613 N N . GLU B 1 31 ? -15.492 -7.105 -6.297 1 96 31 GLU B N 1
ATOM 1614 C CA . GLU B 1 31 ? -16.859 -7.617 -6.152 1 96 31 GLU B CA 1
ATOM 1615 C C . GLU B 1 31 ? -17.453 -7.973 -7.512 1 96 31 GLU B C 1
ATOM 1617 O O . GLU B 1 31 ? -18.516 -8.602 -7.582 1 96 31 GLU B O 1
ATOM 1622 N N . VAL B 1 32 ? -16.766 -7.523 -8.555 1 95.75 32 VAL B N 1
ATOM 1623 C CA . VAL B 1 32 ? -17.188 -7.816 -9.922 1 95.75 32 VAL B CA 1
ATOM 1624 C C . VAL B 1 32 ? -16.094 -8.586 -10.648 1 95.75 32 VAL B C 1
ATOM 1626 O O . VAL B 1 32 ? -14.914 -8.211 -10.594 1 95.75 32 VAL B O 1
ATOM 1629 N N . PRO B 1 33 ? -16.453 -9.672 -11.359 1 97.19 33 PRO B N 1
ATOM 1630 C CA . PRO B 1 33 ? -15.445 -10.445 -12.078 1 97.19 33 PRO B CA 1
ATOM 1631 C C . PRO B 1 33 ? -14.703 -9.625 -13.125 1 97.19 33 PRO B C 1
ATOM 1633 O O . PRO B 1 33 ? -15.266 -8.688 -13.695 1 97.19 33 PRO B O 1
ATOM 1636 N N . PHE B 1 34 ? -13.508 -9.984 -13.344 1 97.38 34 PHE B N 1
ATOM 1637 C CA . PHE B 1 34 ? -12.703 -9.359 -14.391 1 97.38 34 PHE B CA 1
ATOM 1638 C C . PHE B 1 34 ? -13.219 -9.758 -15.766 1 97.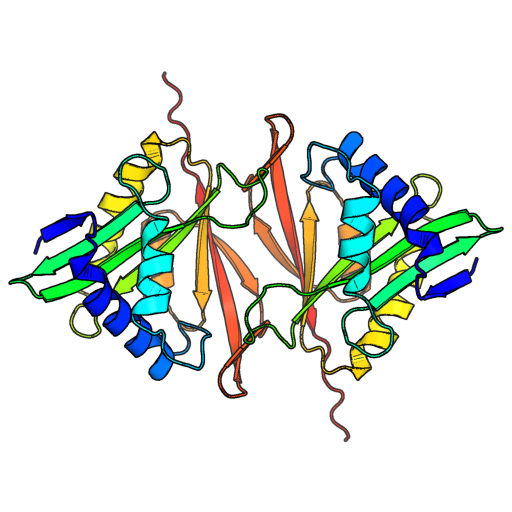38 34 PHE B C 1
ATOM 1640 O O . PHE B 1 34 ? -13.719 -10.867 -15.953 1 97.38 34 PHE B O 1
ATOM 1647 N N . THR B 1 35 ? -13.078 -8.891 -16.656 1 97.44 35 THR B N 1
ATOM 1648 C CA . THR B 1 35 ? -13.328 -9.227 -18.062 1 97.44 35 THR B CA 1
ATOM 1649 C C . THR B 1 35 ? -12.039 -9.656 -18.75 1 97.44 35 THR B C 1
ATOM 1651 O O . THR B 1 35 ? -10.945 -9.328 -18.281 1 97.44 35 THR B O 1
ATOM 1654 N N . LEU B 1 36 ? -12.219 -10.359 -19.844 1 96.62 36 LEU B N 1
ATOM 1655 C CA . LEU B 1 36 ? -11.047 -10.789 -20.594 1 96.62 36 LEU B CA 1
ATOM 1656 C C . LEU B 1 36 ? -10.266 -9.578 -21.125 1 96.62 36 LEU B C 1
ATOM 1658 O O . LEU B 1 36 ? -9.031 -9.586 -21.109 1 96.62 36 LEU B O 1
ATOM 1662 N N . GLU B 1 37 ? -10.93 -8.578 -21.547 1 95.5 37 GLU B N 1
ATOM 1663 C CA . GLU B 1 37 ? -10.297 -7.367 -22.062 1 95.5 37 GLU B CA 1
ATOM 1664 C C . GLU B 1 37 ? -9.438 -6.695 -20.984 1 95.5 37 GLU B C 1
ATOM 1666 O O . GLU B 1 37 ? -8.289 -6.344 -21.234 1 95.5 37 GLU B O 1
ATOM 1671 N N . ASN B 1 38 ? -9.961 -6.547 -19.844 1 94.56 38 ASN B N 1
ATOM 1672 C CA . ASN B 1 38 ? -9.25 -5.969 -18.703 1 94.56 38 ASN B CA 1
ATOM 1673 C C . ASN B 1 38 ? -7.977 -6.754 -18.391 1 94.56 38 ASN B C 1
ATOM 1675 O O . ASN B 1 38 ? -6.922 -6.164 -18.156 1 94.56 38 ASN B O 1
ATOM 1679 N N . ARG B 1 39 ? -8.078 -8.008 -18.5 1 96.75 39 ARG B N 1
ATOM 1680 C CA . ARG B 1 39 ? -6.973 -8.867 -18.094 1 96.75 39 ARG B CA 1
ATOM 1681 C C . ARG B 1 39 ? -5.918 -8.969 -19.188 1 96.75 39 ARG B C 1
ATOM 1683 O O . ARG B 1 39 ? -4.738 -9.172 -18.906 1 96.75 39 ARG B O 1
ATOM 1690 N N . GLN B 1 40 ? -6.34 -8.797 -20.438 1 96.06 40 GLN B N 1
ATOM 1691 C CA . GLN B 1 40 ? -5.348 -8.727 -21.516 1 96.06 40 GLN B CA 1
ATOM 1692 C C . GLN B 1 40 ? -4.434 -7.52 -21.328 1 96.06 40 GLN B C 1
ATOM 1694 O O . GLN B 1 40 ? -3.221 -7.621 -21.531 1 96.06 40 GLN B O 1
ATOM 1699 N N . LYS B 1 41 ? -5.004 -6.422 -21 1 96.12 41 LYS B N 1
ATOM 1700 C CA . LYS B 1 41 ? -4.219 -5.23 -20.703 1 96.12 41 LYS B CA 1
ATOM 1701 C C . LYS B 1 41 ? -3.307 -5.461 -19.5 1 96.12 41 LYS B C 1
ATOM 1703 O O . LYS B 1 41 ? -2.131 -5.09 -19.531 1 96.12 41 LYS B O 1
ATOM 1708 N N . TRP B 1 42 ? -3.895 -6.055 -18.531 1 97.19 42 TRP B N 1
ATOM 1709 C CA . TRP B 1 42 ? -3.143 -6.383 -17.312 1 97.19 42 TRP B CA 1
ATOM 1710 C C . TRP B 1 42 ? -1.949 -7.273 -17.641 1 97.19 42 TRP B C 1
ATOM 1712 O O . TRP B 1 42 ? -0.856 -7.082 -17.109 1 97.19 42 TRP B O 1
ATOM 1722 N N . PHE B 1 43 ? -2.107 -8.211 -18.578 1 98.31 43 PHE B N 1
ATOM 1723 C CA . PHE B 1 43 ? -1.097 -9.203 -18.938 1 98.31 43 PHE B CA 1
ATOM 1724 C C . PHE B 1 43 ? 0.081 -8.547 -19.641 1 98.31 43 PHE B C 1
ATOM 1726 O O . PHE B 1 43 ? 1.21 -9.031 -19.562 1 98.31 43 PHE B O 1
ATOM 1733 N N . SER B 1 44 ? -0.134 -7.441 -20.219 1 97.31 44 SER B N 1
ATOM 1734 C CA . SER B 1 44 ? 0.87 -6.797 -21.062 1 97.31 44 SER B CA 1
ATOM 1735 C C . SER B 1 44 ? 2.047 -6.297 -20.219 1 97.31 44 SER B C 1
ATOM 1737 O O . SER B 1 44 ? 3.107 -5.98 -20.766 1 97.31 44 SER B O 1
ATOM 1739 N N . GLN B 1 45 ? 1.916 -6.238 -18.938 1 96.94 45 GLN B N 1
ATOM 1740 C CA . GLN B 1 45 ? 2.971 -5.715 -18.078 1 96.94 45 GLN B CA 1
ATOM 1741 C C . GLN B 1 45 ? 4.082 -6.742 -17.875 1 96.94 45 GLN B C 1
ATOM 1743 O O . GLN B 1 45 ? 5.172 -6.406 -17.422 1 96.94 45 GLN B O 1
ATOM 1748 N N . PHE B 1 46 ? 3.779 -8 -18.25 1 98.19 46 PHE B N 1
ATOM 1749 C CA . PHE B 1 46 ? 4.707 -9.07 -17.906 1 98.19 46 PHE B CA 1
ATOM 1750 C C . PHE B 1 46 ? 5.648 -9.359 -19.078 1 98.19 46 PHE B C 1
ATOM 1752 O O . PHE B 1 46 ? 5.242 -9.312 -20.234 1 98.19 46 PHE B O 1
ATOM 1759 N N . SER B 1 47 ? 6.855 -9.609 -18.766 1 97.31 47 SER B N 1
ATOM 1760 C CA . SER B 1 47 ? 7.898 -10 -19.703 1 97.31 47 SER B CA 1
ATOM 1761 C C . SER B 1 47 ? 8.969 -10.844 -19.031 1 97.31 47 SER B C 1
ATOM 1763 O O . SER B 1 47 ? 9.359 -10.57 -17.891 1 97.31 47 SER B O 1
ATOM 1765 N N . SER B 1 48 ? 9.531 -11.852 -19.75 1 94.88 48 SER B N 1
ATOM 1766 C CA . SER B 1 48 ? 10.562 -12.734 -19.203 1 94.88 48 SER B CA 1
ATOM 1767 C C . SER B 1 48 ? 11.898 -12.016 -19.078 1 94.88 48 SER B C 1
ATOM 1769 O O . SER B 1 48 ? 12.844 -12.539 -18.484 1 94.88 48 SER B O 1
ATOM 1771 N N . THR B 1 49 ? 11.969 -10.82 -19.547 1 96.31 49 THR B N 1
ATOM 1772 C CA . THR B 1 49 ? 13.242 -10.102 -19.547 1 96.31 49 THR B CA 1
ATOM 1773 C C . THR B 1 49 ? 13.203 -8.938 -18.578 1 96.31 49 THR B C 1
ATOM 1775 O O . THR B 1 49 ? 13.969 -7.977 -18.703 1 96.31 49 THR B O 1
ATOM 1778 N N . THR B 1 50 ? 12.234 -8.922 -17.703 1 97.56 50 THR B N 1
ATOM 1779 C CA . THR B 1 50 ? 12.148 -7.914 -16.656 1 97.56 50 THR B CA 1
ATOM 1780 C C . THR B 1 50 ? 11.883 -8.562 -15.297 1 97.56 50 THR B C 1
ATOM 1782 O O . THR B 1 50 ? 11.805 -9.789 -15.195 1 97.56 50 THR B O 1
ATOM 1785 N N . LYS B 1 51 ? 11.766 -7.773 -14.289 1 97.75 51 LYS B N 1
ATOM 1786 C CA . LYS B 1 51 ? 11.453 -8.273 -12.953 1 97.75 51 LYS B CA 1
ATOM 1787 C C . LYS B 1 51 ? 9.969 -8.562 -12.805 1 97.75 51 LYS B C 1
ATOM 1789 O O . LYS B 1 51 ? 9.539 -9.141 -11.805 1 97.75 51 LYS B O 1
ATOM 1794 N N . TYR B 1 52 ? 9.188 -8.102 -13.758 1 98.62 52 TYR B N 1
ATOM 1795 C CA . TYR B 1 52 ? 7.762 -8.406 -13.773 1 98.62 52 TYR B CA 1
ATOM 1796 C C . TYR B 1 52 ? 7.469 -9.594 -14.68 1 98.62 52 TYR B C 1
ATOM 1798 O O . TYR B 1 52 ? 7.359 -9.445 -15.898 1 98.62 52 TYR B O 1
ATOM 1806 N N . GLN B 1 53 ? 7.242 -10.758 -14.055 1 98.75 53 GLN B N 1
ATOM 1807 C CA . GLN B 1 53 ? 7.129 -12.016 -14.789 1 98.75 53 GLN B CA 1
ATOM 1808 C C . GLN B 1 53 ? 5.93 -12.828 -14.305 1 98.75 53 GLN B C 1
ATOM 1810 O O . GLN B 1 53 ? 5.449 -12.633 -13.18 1 98.75 53 GLN B O 1
ATOM 1815 N N . LEU B 1 54 ? 5.418 -13.656 -15.164 1 98.81 54 LEU B N 1
ATOM 1816 C CA . LEU B 1 54 ? 4.281 -14.523 -14.867 1 98.81 54 LEU B CA 1
ATOM 1817 C C . LEU B 1 54 ? 4.551 -15.945 -15.336 1 98.81 54 LEU B C 1
ATOM 1819 O O . LEU B 1 54 ? 4.902 -16.172 -16.5 1 98.81 54 LEU B O 1
ATOM 1823 N N . TYR B 1 55 ? 4.406 -16.859 -14.422 1 98.75 55 TYR B N 1
ATOM 1824 C CA . TYR B 1 55 ? 4.559 -18.281 -14.719 1 98.75 55 TYR B CA 1
ATOM 1825 C C . TYR B 1 55 ? 3.258 -19.031 -14.477 1 98.75 55 TYR B C 1
ATOM 1827 O O . TYR B 1 55 ? 2.525 -18.734 -13.531 1 98.75 55 TYR B O 1
ATOM 1835 N N . VAL B 1 56 ? 3.039 -20.047 -15.328 1 98.38 56 VAL B N 1
ATOM 1836 C CA . VAL B 1 56 ? 1.847 -20.875 -15.188 1 98.38 56 VAL B CA 1
ATOM 1837 C C . VAL B 1 56 ? 2.254 -22.328 -14.984 1 98.38 56 VAL B C 1
ATOM 1839 O O . VAL B 1 56 ? 3.301 -22.766 -15.469 1 98.38 56 VAL B O 1
ATOM 1842 N N . ALA B 1 57 ? 1.469 -23 -14.188 1 97.94 57 ALA B N 1
ATOM 1843 C CA . ALA B 1 57 ? 1.538 -24.453 -14.07 1 97.94 57 ALA B CA 1
ATOM 1844 C C . ALA B 1 57 ? 0.445 -25.125 -14.891 1 97.94 57 ALA B C 1
ATOM 1846 O O . ALA B 1 57 ? -0.739 -24.812 -14.734 1 97.94 57 ALA B O 1
ATOM 1847 N N . THR B 1 58 ? 0.858 -26.062 -15.781 1 96.38 58 THR B N 1
ATOM 1848 C CA . THR B 1 58 ? -0.118 -26.734 -16.641 1 96.38 58 THR B CA 1
ATOM 1849 C C . THR B 1 58 ? 0.067 -28.25 -16.578 1 96.38 58 THR B C 1
ATOM 1851 O O . THR B 1 58 ? 1.171 -28.734 -16.328 1 96.38 58 THR B O 1
ATOM 1854 N N . GLU B 1 59 ? -1.026 -28.938 -16.688 1 94.56 59 GLU B N 1
ATOM 1855 C CA . GLU B 1 59 ? -1.062 -30.391 -16.828 1 94.56 59 GLU B CA 1
ATOM 1856 C C . GLU B 1 59 ? -2.086 -30.812 -17.875 1 94.56 59 GLU B C 1
ATOM 1858 O O . GLU B 1 59 ? -3.268 -30.484 -17.766 1 94.56 59 GLU B O 1
ATOM 1863 N N . ASN B 1 60 ? -1.651 -31.562 -18.859 1 92.88 60 ASN B N 1
ATOM 1864 C CA . ASN B 1 60 ? -2.508 -32.031 -19.938 1 92.88 60 ASN B CA 1
ATOM 1865 C C . ASN B 1 60 ? -3.309 -30.906 -20.562 1 92.88 60 ASN B C 1
ATOM 1867 O O . ASN B 1 60 ? -4.52 -31.031 -20.766 1 92.88 60 ASN B O 1
ATOM 1871 N N . GLY B 1 61 ? -2.693 -29.703 -20.734 1 90.38 61 GLY B N 1
ATOM 1872 C CA . GLY B 1 61 ? -3.305 -28.578 -21.406 1 90.38 61 GLY B CA 1
ATOM 1873 C C . GLY B 1 61 ? -4.172 -27.734 -20.484 1 90.38 61 GLY B C 1
ATOM 1874 O O . GLY B 1 61 ? -4.707 -26.703 -20.891 1 90.38 61 GLY B O 1
ATOM 1875 N N . VAL B 1 62 ? -4.316 -28.203 -19.266 1 95 62 VAL B N 1
ATOM 1876 C CA . VAL B 1 62 ? -5.156 -27.484 -18.297 1 95 62 VAL B CA 1
ATOM 1877 C C . VAL B 1 62 ? -4.285 -26.641 -17.391 1 95 62 VAL B C 1
ATOM 1879 O O . VAL B 1 62 ? -3.283 -27.109 -16.844 1 95 62 VAL B O 1
ATOM 1882 N N . LEU B 1 63 ? -4.613 -25.312 -17.297 1 97.31 63 LEU B N 1
ATOM 1883 C CA . LEU B 1 63 ? -3.898 -24.422 -16.391 1 97.31 63 LEU B CA 1
ATOM 1884 C C . LEU B 1 63 ? -4.34 -24.641 -14.945 1 97.31 63 LEU B C 1
ATOM 1886 O O . LEU B 1 63 ? -5.523 -24.531 -14.625 1 97.31 63 LEU B O 1
ATOM 1890 N N . LEU B 1 64 ? -3.371 -24.938 -14.07 1 97.38 64 LEU B N 1
ATOM 1891 C CA . LEU B 1 64 ? -3.666 -25.344 -12.695 1 97.38 64 LEU B CA 1
ATOM 1892 C C . LEU B 1 64 ? -3.373 -24.203 -11.719 1 97.38 64 LEU B C 1
ATOM 1894 O O . LEU B 1 64 ? -3.809 -24.25 -10.57 1 97.38 64 LEU B O 1
ATOM 1898 N N . GLY B 1 65 ? -2.658 -23.234 -12.125 1 98.06 65 GLY B N 1
ATOM 1899 C CA . GLY B 1 65 ? -2.291 -22.109 -11.289 1 98.06 65 GLY B CA 1
ATOM 1900 C C . GLY B 1 65 ? -1.254 -21.203 -11.93 1 98.06 65 GLY B C 1
ATOM 1901 O O . GLY B 1 65 ? -0.758 -21.5 -13.016 1 98.06 65 GLY B O 1
ATOM 1902 N N . PHE B 1 66 ? -1.031 -20.109 -11.281 1 98.56 66 PHE B N 1
ATOM 1903 C CA . PHE B 1 66 ? -0.028 -19.172 -11.781 1 98.56 66 PHE B CA 1
ATOM 1904 C C . PHE B 1 66 ? 0.563 -18.359 -10.641 1 98.56 66 PHE B C 1
ATOM 1906 O O . PHE B 1 66 ? -0.02 -18.281 -9.555 1 98.56 66 PHE B O 1
ATOM 1913 N N . ALA B 1 67 ? 1.703 -17.844 -10.836 1 98.69 67 ALA B N 1
ATOM 1914 C CA . ALA B 1 67 ? 2.383 -16.891 -9.969 1 98.69 67 ALA B CA 1
ATOM 1915 C C . ALA B 1 67 ? 3 -15.75 -10.773 1 98.69 67 ALA B C 1
ATOM 1917 O O . ALA B 1 67 ? 3.449 -15.961 -11.906 1 98.69 67 ALA B O 1
ATOM 1918 N N . CYS B 1 68 ? 3.016 -14.586 -10.172 1 98.81 68 CYS B N 1
ATOM 1919 C CA . CYS B 1 68 ? 3.596 -13.469 -10.914 1 98.81 68 CYS B CA 1
ATOM 1920 C C . CYS B 1 68 ? 4.18 -12.43 -9.961 1 98.81 68 CYS B C 1
ATOM 1922 O O . CYS B 1 68 ? 3.9 -12.453 -8.766 1 98.81 68 CYS B O 1
ATOM 1924 N N . SER B 1 69 ? 5.086 -11.672 -10.445 1 98.75 69 SER B N 1
ATOM 1925 C CA . SER B 1 69 ? 5.621 -10.484 -9.789 1 98.75 69 SER B CA 1
ATOM 1926 C C . SER B 1 69 ? 5.184 -9.211 -10.508 1 98.75 69 SER B C 1
ATOM 1928 O O . SER B 1 69 ? 5.188 -9.156 -11.742 1 98.75 69 SER B O 1
ATOM 1930 N N . GLN B 1 70 ? 4.754 -8.258 -9.68 1 98.31 70 GLN B N 1
ATOM 1931 C CA . GLN B 1 70 ? 4.215 -7.02 -10.227 1 98.31 70 GLN B CA 1
ATOM 1932 C C . GLN B 1 70 ? 4.773 -5.801 -9.492 1 98.31 70 GLN B C 1
ATOM 1934 O O . GLN B 1 70 ? 5.43 -5.941 -8.461 1 98.31 70 GLN B O 1
ATOM 1939 N N . GLN B 1 71 ? 4.5 -4.676 -10.18 1 97.31 71 GLN B N 1
ATOM 1940 C CA . GLN B 1 71 ? 4.883 -3.42 -9.547 1 97.31 71 GLN B CA 1
ATOM 1941 C C . GLN B 1 71 ? 4.121 -3.215 -8.242 1 97.31 71 GLN B C 1
ATOM 1943 O O . GLN B 1 71 ? 2.908 -3.426 -8.18 1 97.31 71 GLN B O 1
ATOM 1948 N N . TYR B 1 72 ? 4.812 -2.861 -7.164 1 97 72 TYR B N 1
ATOM 1949 C CA . TYR B 1 72 ? 4.191 -2.635 -5.867 1 97 72 TYR B CA 1
ATOM 1950 C C . TYR B 1 72 ? 3.463 -1.297 -5.836 1 97 72 TYR B C 1
ATOM 1952 O O . TYR B 1 72 ? 2.277 -1.234 -5.5 1 97 72 TYR B O 1
ATOM 1960 N N . ARG B 1 73 ? 4.105 -0.22 -6.137 1 95.38 73 ARG B N 1
ATOM 1961 C CA . ARG B 1 73 ? 3.598 1.141 -6.285 1 95.38 73 ARG B CA 1
ATOM 1962 C C . ARG B 1 73 ? 4.27 1.852 -7.453 1 95.38 73 ARG B C 1
ATOM 1964 O O . ARG B 1 73 ? 5.414 1.545 -7.801 1 95.38 73 ARG B O 1
ATOM 1971 N N . ALA B 1 74 ? 3.527 2.859 -7.941 1 91.62 74 ALA B N 1
ATOM 1972 C CA . ALA B 1 74 ? 3.973 3.494 -9.18 1 91.62 74 ALA B CA 1
ATOM 1973 C C . ALA B 1 74 ? 4.887 4.684 -8.883 1 91.62 74 ALA B C 1
ATOM 1975 O O . ALA B 1 74 ? 4.621 5.801 -9.336 1 91.62 74 ALA B O 1
ATOM 1976 N N . ILE B 1 75 ? 5.887 4.586 -8.102 1 92.56 75 ILE B N 1
ATOM 1977 C CA . ILE B 1 75 ? 6.918 5.598 -7.898 1 92.56 75 ILE B CA 1
ATOM 1978 C C . ILE B 1 75 ? 8.297 4.941 -7.914 1 92.56 75 ILE B C 1
ATOM 1980 O O . ILE B 1 75 ? 8.445 3.787 -7.504 1 92.56 75 ILE B O 1
ATOM 1984 N N . SER B 1 76 ? 9.273 5.625 -8.344 1 95.12 76 SER B N 1
ATOM 1985 C CA . SER B 1 76 ? 10.594 5.074 -8.617 1 95.12 76 SER B CA 1
ATOM 1986 C C . SER B 1 76 ? 11.258 4.547 -7.348 1 95.12 76 SER B C 1
ATOM 1988 O O . SER B 1 76 ? 12.141 3.691 -7.41 1 95.12 76 SER B O 1
ATOM 1990 N N . ALA B 1 77 ? 10.836 5.051 -6.215 1 97.31 77 ALA B N 1
ATOM 1991 C CA . ALA B 1 77 ? 11.422 4.617 -4.949 1 97.31 77 ALA B CA 1
ATOM 1992 C C . ALA B 1 77 ? 11.258 3.115 -4.75 1 97.31 77 ALA B C 1
ATOM 1994 O O . ALA B 1 77 ? 12.039 2.488 -4.031 1 97.31 77 ALA B O 1
ATOM 1995 N N . PHE B 1 78 ? 10.281 2.545 -5.461 1 97.88 78 PHE B N 1
ATOM 1996 C CA . PHE B 1 78 ? 9.969 1.14 -5.234 1 97.88 78 PHE B CA 1
ATOM 1997 C C . PHE B 1 78 ? 10.406 0.29 -6.422 1 97.88 78 PHE B C 1
ATOM 1999 O O . PHE B 1 78 ? 9.914 -0.826 -6.605 1 97.88 78 PHE B O 1
ATOM 2006 N N . ASP B 1 79 ? 11.312 0.745 -7.242 1 96.44 79 ASP B N 1
ATOM 2007 C CA . ASP B 1 79 ? 11.75 0.049 -8.445 1 96.44 79 ASP B CA 1
ATOM 2008 C C . ASP B 1 79 ? 12.422 -1.278 -8.102 1 96.44 79 ASP B C 1
ATOM 2010 O O . ASP B 1 79 ? 12.391 -2.223 -8.891 1 96.44 79 ASP B O 1
ATOM 2014 N N . ASP B 1 80 ? 13.031 -1.378 -6.887 1 97.06 80 ASP B N 1
ATOM 2015 C CA . ASP B 1 80 ? 13.711 -2.605 -6.492 1 97.06 80 ASP B CA 1
ATOM 2016 C C . ASP B 1 80 ? 12.789 -3.502 -5.664 1 97.06 80 ASP B C 1
ATOM 2018 O O . ASP B 1 80 ? 13.242 -4.492 -5.082 1 97.06 80 ASP B O 1
ATOM 2022 N N . THR B 1 81 ? 11.508 -3.152 -5.574 1 98.19 81 THR B N 1
ATOM 2023 C CA . THR B 1 81 ? 10.516 -3.895 -4.805 1 98.19 81 THR B CA 1
ATOM 2024 C C . THR B 1 81 ? 9.414 -4.426 -5.711 1 98.19 81 THR B C 1
ATOM 2026 O O . THR B 1 81 ? 8.891 -3.693 -6.555 1 98.19 81 THR B O 1
ATOM 2029 N N . VAL B 1 82 ? 9.07 -5.715 -5.578 1 98.44 82 VAL B N 1
ATOM 2030 C CA . VAL B 1 82 ? 7.961 -6.277 -6.344 1 98.44 82 VAL B CA 1
ATOM 2031 C C . VAL B 1 82 ? 6.918 -6.852 -5.391 1 98.44 82 VAL B C 1
ATOM 2033 O O . VAL B 1 82 ? 7.234 -7.207 -4.25 1 98.44 82 VAL B O 1
ATOM 2036 N N . GLU B 1 83 ? 5.719 -6.883 -5.801 1 98.62 83 GLU B N 1
ATOM 2037 C CA . GLU B 1 83 ? 4.633 -7.617 -5.16 1 98.62 83 GLU B CA 1
ATOM 2038 C C . GLU B 1 83 ? 4.352 -8.938 -5.883 1 98.62 83 GLU B C 1
ATOM 2040 O O . GLU B 1 83 ? 4.227 -8.961 -7.109 1 98.62 83 GLU B O 1
ATOM 2045 N N . VAL B 1 84 ? 4.254 -10.008 -5.129 1 98.62 84 VAL B N 1
ATOM 2046 C CA . VAL B 1 84 ? 4.051 -11.297 -5.777 1 98.62 84 VAL B CA 1
ATOM 2047 C C . VAL B 1 84 ? 2.672 -11.852 -5.41 1 98.62 84 VAL B C 1
ATOM 2049 O O . VAL B 1 84 ? 2.148 -11.562 -4.332 1 98.62 84 VAL B O 1
ATOM 2052 N N . THR B 1 85 ? 2.125 -12.602 -6.32 1 97.5 85 THR B N 1
ATOM 2053 C CA . THR B 1 85 ? 0.826 -13.258 -6.203 1 97.5 85 THR B CA 1
ATOM 2054 C C . THR B 1 85 ? 0.9 -14.695 -6.695 1 97.5 85 THR B C 1
ATOM 2056 O O . THR B 1 85 ? 1.633 -15 -7.641 1 97.5 85 THR B O 1
ATOM 2059 N N . VAL B 1 86 ? 0.169 -15.57 -6.047 1 97.81 86 VAL B N 1
ATOM 2060 C CA . VAL B 1 86 ? 0.047 -16.969 -6.477 1 97.81 86 VAL B CA 1
ATOM 2061 C C . VAL B 1 86 ? -1.395 -17.438 -6.297 1 97.81 86 VAL B C 1
ATO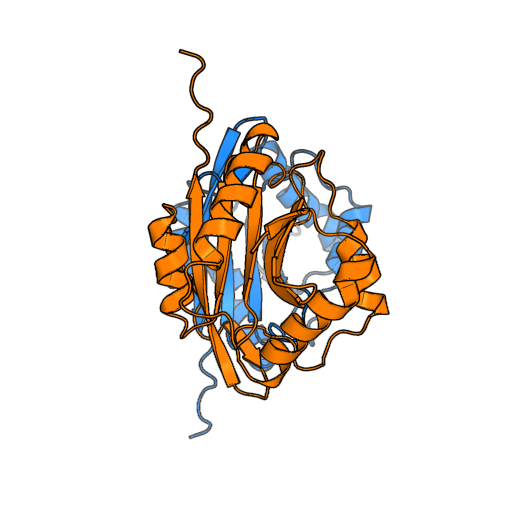M 2063 O O . VAL B 1 86 ? -2.01 -17.188 -5.258 1 97.81 86 VAL B O 1
ATOM 2066 N N . TYR B 1 87 ? -1.91 -17.984 -7.344 1 97.5 87 TYR B N 1
ATOM 2067 C CA . TYR B 1 87 ? -3.248 -18.562 -7.316 1 97.5 87 TYR B CA 1
ATOM 2068 C C . TYR B 1 87 ? -3.25 -19.953 -7.934 1 97.5 87 TYR B C 1
ATOM 2070 O O . TYR B 1 87 ? -2.58 -20.203 -8.938 1 97.5 87 TYR B O 1
ATOM 2078 N N . LEU B 1 88 ? -3.973 -20.797 -7.301 1 96.88 88 LEU B N 1
ATOM 2079 C CA . LEU B 1 88 ? -4.133 -22.156 -7.785 1 96.88 88 LEU B CA 1
ATOM 2080 C C . LEU B 1 88 ? -5.598 -22.469 -8.07 1 96.88 88 LEU B C 1
ATOM 2082 O O . LEU B 1 88 ? -6.488 -22 -7.363 1 96.88 88 LEU B O 1
ATOM 2086 N N . ALA B 1 89 ? -5.754 -23.234 -9.125 1 94.88 89 ALA B N 1
ATOM 2087 C CA . ALA B 1 89 ? -7.102 -23.766 -9.32 1 94.88 89 ALA B CA 1
ATOM 2088 C C . ALA B 1 89 ? -7.562 -24.562 -8.109 1 94.88 89 ALA B C 1
ATOM 2090 O O . ALA B 1 89 ? -6.75 -25.156 -7.406 1 94.88 89 ALA B O 1
ATOM 2091 N N . GLN B 1 90 ? -8.797 -24.562 -7.887 1 87.81 90 GLN B N 1
ATOM 2092 C CA . GLN B 1 90 ? -9.367 -25.203 -6.699 1 87.81 90 GLN B CA 1
ATOM 2093 C C . GLN B 1 90 ? -8.945 -26.656 -6.598 1 87.81 90 GLN B C 1
ATOM 2095 O O . GLN B 1 90 ? -8.617 -27.141 -5.512 1 87.81 90 GLN B O 1
ATOM 2100 N N . GLU B 1 91 ? -8.891 -27.297 -7.723 1 85.19 91 GLU B N 1
ATOM 2101 C CA . GLU B 1 91 ? -8.609 -28.734 -7.758 1 85.19 91 GLU B CA 1
ATOM 2102 C C . GLU B 1 91 ? -7.117 -29 -7.617 1 85.19 91 GLU B C 1
ATOM 2104 O O . GLU B 1 91 ? -6.707 -30.156 -7.441 1 85.19 91 GLU B O 1
ATOM 2109 N N . ALA B 1 92 ? -6.352 -27.984 -7.605 1 85.62 92 ALA B N 1
ATOM 2110 C CA . ALA B 1 92 ? -4.898 -28.156 -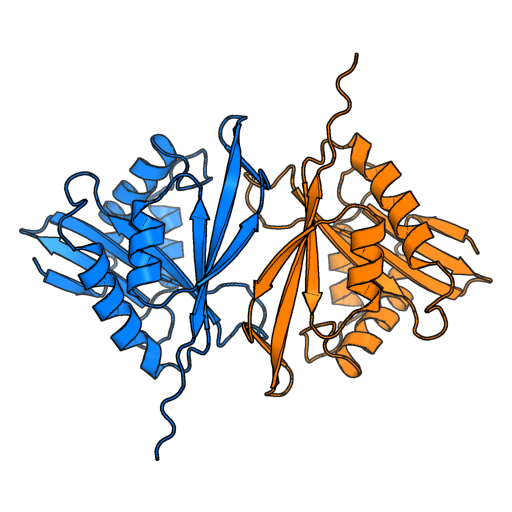7.629 1 85.62 92 ALA B CA 1
ATOM 2111 C C . ALA B 1 92 ? -4.277 -27.781 -6.289 1 85.62 92 ALA B C 1
ATOM 2113 O O . ALA B 1 92 ? -3.057 -27.797 -6.133 1 85.62 92 ALA B O 1
ATOM 2114 N N . LYS B 1 93 ? -5.09 -27.562 -5.336 1 81.06 93 LYS B N 1
ATOM 2115 C CA . LYS B 1 93 ? -4.574 -27.156 -4.035 1 81.06 93 LYS B CA 1
ATOM 2116 C C . LYS B 1 93 ? -3.967 -28.328 -3.285 1 81.06 93 LYS B C 1
ATOM 2118 O O . LYS B 1 93 ? -4.441 -29.469 -3.408 1 81.06 93 LYS B O 1
ATOM 2123 N N . GLY B 1 94 ? -2.904 -28.078 -2.527 1 76.62 94 GLY B N 1
ATOM 2124 C CA . GLY B 1 94 ? -2.32 -29.078 -1.655 1 76.62 94 GLY B CA 1
ATOM 2125 C C . GLY B 1 94 ? -1.387 -30.031 -2.383 1 76.62 94 GLY B C 1
ATOM 2126 O O . GLY B 1 94 ? -1.011 -31.078 -1.842 1 76.62 94 GLY B O 1
ATOM 2127 N N . LYS B 1 95 ? -0.937 -29.719 -3.617 1 81.25 95 LYS B N 1
ATOM 2128 C CA . LYS B 1 95 ? -0.108 -30.625 -4.414 1 81.25 95 LYS B CA 1
ATOM 2129 C C . LYS B 1 95 ? 1.294 -30.062 -4.609 1 81.25 95 LYS B C 1
ATOM 2131 O O . LYS B 1 95 ? 2.023 -30.484 -5.508 1 81.25 95 LYS B O 1
ATOM 2136 N N . GLY B 1 96 ? 1.586 -29.031 -3.85 1 90.12 96 GLY B N 1
ATOM 2137 C CA . GLY B 1 96 ? 2.92 -28.453 -3.92 1 90.12 96 GLY B CA 1
ATOM 2138 C C . GLY B 1 96 ? 3.111 -27.531 -5.105 1 90.12 96 GLY B C 1
ATOM 2139 O O . GLY B 1 96 ? 4.23 -27.094 -5.387 1 90.12 96 GLY B O 1
ATOM 2140 N N . LEU B 1 97 ? 2.064 -27.234 -5.762 1 93.94 97 LEU B N 1
ATOM 2141 C CA . LEU B 1 97 ? 2.121 -26.438 -6.977 1 93.94 97 LEU B CA 1
ATOM 2142 C C . LEU B 1 97 ? 2.561 -25 -6.656 1 93.94 97 LEU B C 1
ATOM 2144 O O . LEU B 1 97 ? 3.332 -24.406 -7.41 1 93.94 97 LEU B O 1
ATOM 2148 N N . GLY B 1 98 ? 2.109 -24.516 -5.57 1 96.31 98 GLY B N 1
ATOM 2149 C CA . GLY B 1 98 ? 2.541 -23.203 -5.148 1 96.31 98 GLY B CA 1
ATOM 2150 C C . GLY B 1 98 ? 4.043 -23.094 -4.969 1 96.31 98 GLY B C 1
ATOM 2151 O O . GLY B 1 98 ? 4.656 -22.109 -5.406 1 96.31 98 GLY B O 1
ATOM 2152 N N . SER B 1 99 ? 4.57 -24.141 -4.43 1 96.88 99 SER B N 1
ATOM 2153 C CA . SER B 1 99 ? 6.012 -24.172 -4.199 1 96.88 99 SER B CA 1
ATOM 2154 C C . SER B 1 99 ? 6.781 -24.203 -5.52 1 96.88 99 SER B C 1
ATOM 2156 O O . SER B 1 99 ? 7.789 -23.5 -5.672 1 96.88 99 SER B O 1
ATOM 2158 N N . LYS B 1 100 ? 6.328 -24.984 -6.414 1 97.25 100 LYS B N 1
ATOM 2159 C CA . LYS B 1 100 ? 6.984 -25.078 -7.715 1 97.25 100 LYS B CA 1
ATOM 2160 C C . LYS B 1 100 ? 6.914 -23.75 -8.461 1 97.25 100 LYS B C 1
ATOM 2162 O O . LYS B 1 100 ? 7.898 -23.312 -9.07 1 97.25 100 LYS B O 1
ATOM 2167 N N . LEU B 1 101 ? 5.789 -23.109 -8.43 1 98.19 101 LEU B N 1
ATOM 2168 C CA . LEU B 1 101 ? 5.598 -21.812 -9.086 1 98.19 101 LEU B CA 1
ATOM 2169 C C . LEU B 1 101 ? 6.516 -20.766 -8.477 1 98.19 101 LEU B C 1
ATOM 2171 O O . LEU B 1 101 ? 7.211 -20.047 -9.203 1 98.19 101 LEU B O 1
ATOM 2175 N N . TYR B 1 102 ? 6.562 -20.656 -7.145 1 98.12 102 TYR B N 1
ATOM 2176 C CA . TYR B 1 102 ? 7.398 -19.672 -6.477 1 98.12 102 TYR B CA 1
ATOM 2177 C C . TYR B 1 102 ? 8.875 -19.953 -6.707 1 98.12 102 TYR B C 1
ATOM 2179 O O . TYR B 1 102 ? 9.688 -19.031 -6.844 1 98.12 102 TYR B O 1
ATOM 2187 N N . THR B 1 103 ? 9.258 -21.25 -6.699 1 97.94 103 THR B N 1
ATOM 2188 C CA . THR B 1 103 ? 10.641 -21.594 -6.992 1 97.94 103 THR B CA 1
ATOM 2189 C C . THR B 1 103 ? 11.062 -21.031 -8.344 1 97.94 103 THR B C 1
ATOM 2191 O O . THR B 1 103 ? 12.102 -20.375 -8.453 1 97.94 103 THR B O 1
ATOM 2194 N N . GLN B 1 104 ? 10.234 -21.266 -9.312 1 97.88 104 GLN B N 1
ATOM 2195 C CA . GLN B 1 104 ? 10.539 -20.781 -10.648 1 97.88 104 GLN B CA 1
ATOM 2196 C C . GLN B 1 104 ? 10.539 -19.25 -10.703 1 97.88 104 GLN B C 1
ATOM 2198 O O . GLN B 1 104 ? 11.461 -18.641 -11.25 1 97.88 104 GLN B O 1
ATOM 2203 N N . LEU B 1 105 ? 9.508 -18.609 -10.18 1 98.25 105 LEU B N 1
ATOM 2204 C CA . LEU B 1 105 ? 9.367 -17.156 -10.211 1 98.25 105 LEU B CA 1
ATOM 2205 C C . LEU B 1 105 ? 10.555 -16.484 -9.531 1 98.25 105 LEU B C 1
ATOM 2207 O O . LEU B 1 105 ? 11.195 -15.609 -10.109 1 98.25 105 LEU B O 1
ATOM 2211 N N . PHE B 1 106 ? 10.938 -16.938 -8.352 1 97.69 106 PHE B N 1
ATOM 2212 C CA . PHE B 1 106 ? 11.977 -16.281 -7.562 1 97.69 106 PHE B CA 1
ATOM 2213 C C . PHE B 1 106 ? 13.352 -16.516 -8.172 1 97.69 106 PHE B C 1
ATOM 2215 O O . PHE B 1 106 ? 14.211 -15.633 -8.156 1 97.69 106 PHE B O 1
ATOM 2222 N N . SER B 1 107 ? 13.555 -17.734 -8.688 1 96.06 107 SER B N 1
ATOM 2223 C CA . SER B 1 107 ? 14.805 -18 -9.383 1 96.06 107 SER B CA 1
ATOM 2224 C C . SER B 1 107 ? 14.992 -17.047 -10.562 1 96.06 107 SER B C 1
ATOM 2226 O O . SER B 1 107 ? 16.109 -16.594 -10.836 1 96.06 107 SER B O 1
ATOM 2228 N N . SER B 1 108 ? 13.93 -16.719 -11.203 1 96.69 108 SER B N 1
ATOM 2229 C CA . SER B 1 108 ? 13.992 -15.914 -12.414 1 96.69 108 SER B CA 1
ATOM 2230 C C . SER B 1 108 ? 14.18 -14.438 -12.094 1 96.69 108 SER B C 1
ATOM 2232 O O . SER B 1 108 ? 15.062 -13.781 -12.648 1 96.69 108 SER B O 1
ATOM 2234 N N . ILE B 1 109 ? 13.469 -13.859 -11.148 1 96.44 109 ILE B N 1
ATOM 2235 C CA . ILE B 1 109 ? 13.422 -12.414 -10.977 1 96.44 109 ILE B CA 1
ATOM 2236 C C . ILE B 1 109 ? 14.617 -11.945 -10.156 1 96.44 109 ILE B C 1
ATOM 2238 O O . ILE B 1 109 ? 14.914 -10.75 -10.094 1 96.44 109 ILE B O 1
ATOM 2242 N N . ARG B 1 110 ? 15.312 -12.844 -9.555 1 93.25 110 ARG B N 1
ATOM 2243 C CA . ARG B 1 110 ? 16.516 -12.508 -8.789 1 93.25 110 ARG B CA 1
ATOM 2244 C C . ARG B 1 110 ? 17.547 -11.805 -9.664 1 93.25 110 ARG B C 1
ATOM 2246 O O . ARG B 1 110 ? 18.312 -10.977 -9.18 1 93.25 110 ARG B O 1
ATOM 2253 N N . ALA B 1 111 ? 17.547 -12.125 -10.891 1 92.56 111 ALA B N 1
ATOM 2254 C CA . ALA B 1 111 ? 18.547 -11.625 -11.82 1 92.56 111 ALA B CA 1
ATOM 2255 C C . ALA B 1 111 ? 18.234 -10.195 -12.25 1 92.56 111 ALA B C 1
ATOM 2257 O O . ALA B 1 111 ? 19.016 -9.57 -12.969 1 92.56 111 ALA B O 1
ATOM 2258 N N . TYR B 1 112 ? 17.156 -9.648 -11.797 1 95.88 112 TYR B N 1
ATOM 2259 C CA . TYR B 1 112 ? 16.719 -8.359 -12.336 1 95.88 112 TYR B CA 1
ATOM 2260 C C . TYR B 1 112 ? 16.703 -7.293 -11.25 1 95.88 112 TYR B C 1
ATOM 2262 O O . TYR B 1 112 ? 15.836 -6.414 -11.258 1 95.88 112 TYR B O 1
ATOM 2270 N N . GLY B 1 113 ? 17.547 -7.418 -10.227 1 93.44 113 GLY B N 1
ATOM 2271 C CA . GLY B 1 113 ? 17.812 -6.359 -9.266 1 93.44 113 GLY B CA 1
ATOM 2272 C C . GLY B 1 113 ? 16.734 -6.215 -8.219 1 93.44 113 GLY B C 1
ATOM 2273 O O . GLY B 1 113 ? 16.594 -5.156 -7.598 1 93.44 113 GLY B O 1
ATOM 2274 N N . VAL B 1 114 ? 15.93 -7.23 -8.023 1 97.44 114 VAL B N 1
ATOM 2275 C CA . VAL B 1 114 ? 14.922 -7.199 -6.973 1 97.44 114 VAL B CA 1
ATOM 2276 C C . VAL B 1 114 ? 15.594 -7.246 -5.605 1 97.44 114 VAL B C 1
ATOM 2278 O O . VAL B 1 114 ? 16.453 -8.094 -5.352 1 97.44 114 VAL B O 1
ATOM 2281 N N . HIS B 1 115 ? 15.234 -6.27 -4.707 1 97.62 115 HIS B N 1
ATOM 2282 C CA . HIS B 1 115 ? 15.781 -6.184 -3.355 1 97.62 115 HIS B CA 1
ATOM 2283 C C . HIS B 1 115 ? 14.781 -6.707 -2.328 1 97.62 115 HIS B C 1
ATOM 2285 O O . HIS B 1 115 ? 15.164 -7.395 -1.379 1 97.62 115 HIS B O 1
ATOM 2291 N N . ARG B 1 116 ? 13.516 -6.41 -2.553 1 98.38 116 ARG B N 1
ATOM 2292 C CA . ARG B 1 116 ? 12.453 -6.797 -1.633 1 98.38 116 ARG B CA 1
ATOM 2293 C C . ARG B 1 116 ? 11.258 -7.371 -2.387 1 98.38 116 ARG B C 1
ATOM 2295 O O . ARG B 1 116 ? 10.883 -6.863 -3.447 1 98.38 116 ARG B O 1
ATOM 2302 N N . VAL B 1 117 ? 10.695 -8.398 -1.863 1 98.62 117 VAL B N 1
ATOM 2303 C CA . VAL B 1 117 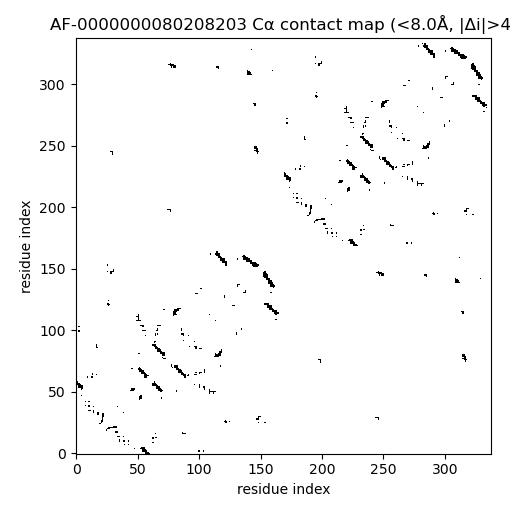? 9.461 -8.992 -2.371 1 98.62 117 VAL B CA 1
ATOM 2304 C C . VAL B 1 117 ? 8.359 -8.875 -1.323 1 98.62 117 VAL B C 1
ATOM 2306 O O . VAL B 1 117 ? 8.562 -9.211 -0.155 1 98.62 117 VAL B O 1
ATOM 2309 N N . LEU B 1 118 ? 7.254 -8.352 -1.723 1 98.81 118 LEU B N 1
ATOM 2310 C CA . LEU B 1 118 ? 6.113 -8.172 -0.83 1 98.81 118 LEU B CA 1
ATOM 2311 C C . LEU B 1 118 ? 4.934 -9.023 -1.286 1 98.81 118 LEU B C 1
ATOM 2313 O O . LEU B 1 118 ? 4.801 -9.328 -2.475 1 98.81 118 LEU B O 1
ATOM 2317 N N . SER B 1 119 ? 4.102 -9.375 -0.329 1 98.69 119 SER B N 1
ATOM 2318 C CA . SER B 1 119 ? 2.834 -10.031 -0.622 1 98.69 119 SER B CA 1
ATOM 2319 C C . SER B 1 119 ? 1.78 -9.695 0.427 1 98.69 119 SER B C 1
ATOM 2321 O O . SER B 1 119 ? 2.053 -9.75 1.628 1 98.69 119 SER B O 1
ATOM 2323 N N . GLY B 1 120 ? 0.664 -9.281 -0.003 1 98.31 120 GLY B N 1
ATOM 2324 C CA . GLY B 1 120 ? -0.504 -9.125 0.849 1 98.31 120 GLY B CA 1
ATOM 2325 C C . GLY B 1 120 ? -1.464 -10.297 0.769 1 98.31 120 GLY B C 1
ATOM 2326 O O . GLY B 1 120 ? -1.84 -10.719 -0.325 1 98.31 120 GLY B O 1
ATOM 2327 N N . VAL B 1 121 ? -1.868 -10.789 1.925 1 98.31 121 VAL B N 1
ATOM 2328 C CA . VAL B 1 121 ? -2.738 -11.961 1.982 1 98.31 121 VAL B CA 1
ATOM 2329 C C . VAL B 1 121 ? -3.975 -11.648 2.822 1 98.31 121 VAL B C 1
ATOM 2331 O O . VAL B 1 121 ? -3.867 -11.391 4.023 1 98.31 121 VAL B O 1
ATOM 2334 N N . ALA B 1 122 ? -5.113 -11.695 2.176 1 98.12 122 ALA B N 1
ATOM 2335 C CA . ALA B 1 122 ? -6.359 -11.539 2.922 1 98.12 122 ALA B CA 1
ATOM 2336 C C . ALA B 1 122 ? -6.551 -12.688 3.912 1 98.12 122 ALA B C 1
ATOM 2338 O O . ALA B 1 122 ? -6.262 -13.844 3.598 1 98.12 122 ALA B O 1
ATOM 2339 N N . LEU B 1 123 ? -7.148 -12.359 5.082 1 97.25 123 LEU B N 1
ATOM 2340 C CA . LEU B 1 123 ? -7.309 -13.352 6.137 1 97.25 123 LEU B CA 1
ATOM 2341 C C . LEU B 1 123 ? -8.758 -13.805 6.246 1 97.25 123 LEU B C 1
ATOM 2343 O O . LEU B 1 123 ? -9.68 -13.023 5.98 1 97.25 123 LEU B O 1
ATOM 2347 N N . PRO B 1 124 ? -8.984 -15.102 6.645 1 95.88 124 PRO B N 1
ATOM 2348 C CA . PRO B 1 124 ? -7.992 -16.141 6.949 1 95.88 124 PRO B CA 1
ATOM 2349 C C . PRO B 1 124 ? -7.477 -16.859 5.703 1 95.88 124 PRO B C 1
ATOM 2351 O O . PRO B 1 124 ? -8.242 -17.078 4.758 1 95.88 124 PRO B O 1
ATOM 2354 N N . ASN B 1 125 ? -6.168 -17.109 5.668 1 95.38 125 ASN B N 1
ATOM 2355 C CA . ASN B 1 125 ? -5.535 -17.859 4.586 1 95.38 125 ASN B CA 1
ATOM 2356 C C . ASN B 1 125 ? -4.258 -18.547 5.055 1 95.38 125 ASN B C 1
ATOM 2358 O O . ASN B 1 125 ? -3.166 -18.219 4.578 1 95.38 125 ASN B O 1
ATOM 2362 N N . ASP B 1 126 ? -4.402 -19.516 5.883 1 95 126 ASP B N 1
ATOM 2363 C CA . ASP B 1 126 ? -3.273 -20.172 6.531 1 95 126 ASP B CA 1
ATOM 2364 C C . ASP B 1 126 ? -2.359 -20.828 5.5 1 95 126 ASP B C 1
ATOM 2366 O O . ASP B 1 126 ? -1.137 -20.828 5.652 1 95 126 ASP B O 1
ATOM 2370 N N . ALA B 1 127 ? -2.988 -21.422 4.543 1 93.5 127 ALA B N 1
ATOM 2371 C CA . ALA B 1 127 ? -2.211 -22.125 3.521 1 93.5 127 ALA B CA 1
ATOM 2372 C C . ALA B 1 127 ? -1.278 -21.156 2.791 1 93.5 127 ALA B C 1
ATOM 2374 O O . ALA B 1 127 ? -0.103 -21.469 2.578 1 93.5 127 ALA B O 1
ATOM 2375 N N . SER B 1 128 ? -1.759 -20.016 2.367 1 95.62 128 SER B N 1
ATOM 2376 C CA . SER B 1 128 ? -0.948 -19.016 1.675 1 95.62 128 SER B CA 1
ATOM 2377 C C . SER B 1 128 ? 0.16 -18.484 2.576 1 95.62 128 SER B C 1
ATOM 2379 O O . SER B 1 128 ? 1.308 -18.344 2.146 1 95.62 128 SER B O 1
ATOM 2381 N N . VAL B 1 129 ? -0.169 -18.203 3.822 1 97.44 129 VAL B N 1
ATOM 2382 C CA . VAL B 1 129 ? 0.818 -17.703 4.773 1 97.44 129 VAL B CA 1
ATOM 2383 C C . VAL B 1 129 ? 1.924 -18.75 4.961 1 97.44 129 VAL B C 1
ATOM 2385 O O . VAL B 1 129 ? 3.109 -18.406 4.945 1 97.44 129 VAL B O 1
ATOM 2388 N N . ALA B 1 130 ? 1.525 -20 5.113 1 96.62 130 ALA B N 1
ATOM 2389 C CA . ALA B 1 130 ? 2.492 -21.078 5.281 1 96.62 130 ALA B CA 1
ATOM 2390 C C . ALA B 1 130 ? 3.414 -21.188 4.07 1 96.62 130 ALA B C 1
ATOM 2392 O O . ALA B 1 130 ? 4.621 -21.391 4.219 1 96.62 130 ALA B O 1
ATOM 2393 N N . LEU B 1 131 ? 2.865 -21.109 2.889 1 96.81 131 LEU B N 1
ATOM 2394 C CA . LEU B 1 131 ? 3.664 -21.125 1.67 1 96.81 131 LEU B CA 1
ATOM 2395 C C . LEU B 1 131 ? 4.707 -20.016 1.677 1 96.81 131 LEU B C 1
ATOM 2397 O O . LEU B 1 131 ? 5.887 -20.266 1.414 1 96.81 131 LEU B O 1
ATOM 2401 N N . HIS B 1 132 ? 4.266 -18.797 1.978 1 98.12 132 HIS B N 1
ATOM 2402 C CA . HIS B 1 132 ? 5.184 -17.656 1.995 1 98.12 132 HIS B CA 1
ATOM 2403 C C . HIS B 1 132 ? 6.285 -17.859 3.033 1 98.12 132 HIS B C 1
ATOM 2405 O O . HIS B 1 132 ? 7.457 -17.609 2.756 1 98.12 132 HIS B O 1
ATOM 2411 N N . LYS B 1 133 ? 5.883 -18.297 4.207 1 97.56 133 LYS B N 1
ATOM 2412 C CA . LYS B 1 133 ? 6.871 -18.547 5.25 1 97.56 133 LYS B CA 1
ATOM 2413 C C . LYS B 1 133 ? 7.898 -19.578 4.809 1 97.56 133 LYS B C 1
ATOM 2415 O O . LYS B 1 133 ? 9.094 -19.438 5.078 1 97.56 133 LYS B O 1
ATOM 2420 N N . ARG B 1 134 ? 7.449 -20.609 4.129 1 96.56 134 ARG B N 1
ATOM 2421 C CA . ARG B 1 134 ? 8.344 -21.625 3.602 1 96.56 134 ARG B CA 1
ATOM 2422 C C . ARG B 1 134 ? 9.383 -21.031 2.664 1 96.56 134 ARG B C 1
ATOM 2424 O O . ARG B 1 134 ? 10.508 -21.516 2.568 1 96.56 134 ARG B O 1
ATOM 2431 N N . PHE B 1 135 ? 9.031 -19.984 2.018 1 97.31 135 PHE B N 1
ATOM 2432 C CA . PHE B 1 135 ? 9.93 -19.375 1.051 1 97.31 135 PHE B CA 1
ATOM 2433 C C . PHE B 1 135 ? 10.688 -18.203 1.684 1 97.31 135 PHE B C 1
ATOM 2435 O O . PHE B 1 135 ? 11.242 -17.359 0.978 1 97.31 135 PHE B O 1
ATOM 2442 N N . GLY B 1 136 ? 10.641 -18.109 2.986 1 97.31 136 GLY B N 1
ATOM 2443 C CA . GLY B 1 136 ? 11.508 -17.172 3.689 1 97.31 136 GLY B CA 1
ATOM 2444 C C . GLY B 1 136 ? 10.883 -15.812 3.9 1 97.31 136 GLY B C 1
ATOM 2445 O O . GLY B 1 136 ? 11.57 -14.852 4.262 1 97.31 136 GLY B O 1
ATOM 2446 N N . PHE B 1 137 ? 9.586 -15.688 3.666 1 98.44 137 PHE B N 1
ATOM 2447 C CA . PHE B 1 137 ? 8.914 -14.43 3.98 1 98.44 137 PHE B CA 1
ATOM 2448 C C . PHE B 1 137 ? 8.75 -14.273 5.488 1 98.44 137 PHE B C 1
ATOM 2450 O O . PHE B 1 137 ? 8.469 -15.242 6.195 1 98.44 137 PHE B O 1
ATOM 2457 N N . ARG B 1 138 ? 8.867 -13.062 5.945 1 98.19 138 ARG B N 1
ATOM 2458 C CA . ARG B 1 138 ? 8.492 -12.711 7.309 1 98.19 138 ARG B CA 1
ATOM 2459 C C . ARG B 1 138 ? 7.207 -11.891 7.328 1 98.19 138 ARG B C 1
ATOM 2461 O O . ARG B 1 138 ? 6.945 -11.117 6.406 1 98.19 138 ARG B O 1
ATOM 2468 N N . GLU B 1 139 ? 6.508 -12 8.367 1 98.44 139 GLU B N 1
ATOM 2469 C CA . GLU B 1 139 ? 5.316 -11.18 8.531 1 98.44 139 GLU B CA 1
ATOM 2470 C C . GLU B 1 139 ? 5.68 -9.75 8.922 1 98.44 139 GLU B C 1
ATOM 2472 O O . GLU B 1 139 ? 6.477 -9.531 9.836 1 98.44 139 GLU B O 1
ATOM 2477 N N . VAL B 1 140 ? 5.184 -8.867 8.195 1 98.62 140 VAL B N 1
ATOM 2478 C CA . VAL B 1 140 ? 5.32 -7.453 8.539 1 98.62 140 VAL B CA 1
ATOM 2479 C C . VAL B 1 140 ? 4.309 -7.086 9.625 1 98.62 140 VAL B C 1
ATOM 2481 O O . VAL B 1 140 ? 4.672 -6.52 10.656 1 98.62 140 VAL B O 1
ATOM 2484 N N . GLY B 1 141 ? 3.061 -7.41 9.32 1 98.62 141 GLY B N 1
ATOM 2485 C CA . GLY B 1 141 ? 1.953 -7.156 10.227 1 98.62 141 GLY B CA 1
ATOM 2486 C C . GLY B 1 141 ? 0.597 -7.246 9.555 1 98.62 141 GLY B C 1
ATOM 2487 O O . GLY B 1 141 ? 0.512 -7.461 8.344 1 98.62 141 GLY B O 1
ATOM 2488 N N . VAL B 1 142 ? -0.438 -7.09 10.391 1 98.75 142 VAL B N 1
ATOM 2489 C CA . VAL B 1 142 ? -1.806 -7.238 9.906 1 98.75 142 VAL B CA 1
ATOM 2490 C C . VAL B 1 142 ? -2.482 -5.871 9.836 1 98.75 142 VAL B C 1
ATOM 2492 O O . VAL B 1 142 ? -2.52 -5.141 10.828 1 98.75 142 VAL B O 1
ATOM 2495 N N . PHE B 1 143 ? -2.932 -5.469 8.68 1 98.69 143 PHE B N 1
ATOM 2496 C CA . PHE B 1 143 ? -3.896 -4.383 8.531 1 98.69 143 PHE B CA 1
ATOM 2497 C C . PHE B 1 143 ? -5.305 -4.863 8.875 1 98.69 143 PHE B C 1
ATOM 2499 O O . PHE B 1 143 ? -5.855 -5.727 8.188 1 98.69 143 PHE B O 1
ATOM 2506 N N . ASN B 1 144 ? -5.875 -4.266 9.859 1 98.38 144 ASN B N 1
ATOM 2507 C CA . ASN B 1 144 ? -7.145 -4.77 10.367 1 98.38 144 ASN B CA 1
ATOM 2508 C C . ASN B 1 144 ? -8.328 -4.094 9.688 1 98.38 144 ASN B C 1
ATOM 2510 O O . ASN B 1 144 ? -8.438 -2.867 9.688 1 98.38 144 ASN B O 1
ATOM 2514 N N . GLU B 1 145 ? -9.203 -4.926 9.117 1 98 145 GLU B N 1
ATOM 2515 C CA . GLU B 1 145 ? -10.5 -4.492 8.602 1 98 145 GLU B CA 1
ATOM 2516 C C . GLU B 1 145 ? -10.359 -3.291 7.672 1 98 145 GLU B C 1
ATOM 2518 O O . GLU B 1 145 ? -11.164 -2.361 7.715 1 98 145 GLU B O 1
ATOM 2523 N N . TYR B 1 146 ? -9.344 -3.32 6.832 1 98 146 TYR B N 1
ATOM 2524 C CA . TYR B 1 146 ? -9.062 -2.109 6.07 1 98 146 TYR B CA 1
ATOM 2525 C C . TYR B 1 146 ? -9.703 -2.176 4.688 1 98 146 TYR B C 1
ATOM 2527 O O . TYR B 1 146 ? -9.773 -1.166 3.982 1 98 146 TYR B O 1
ATOM 2535 N N . ALA B 1 147 ? -10.094 -3.334 4.289 1 98.25 147 ALA B N 1
ATOM 2536 C CA . ALA B 1 147 ? -10.828 -3.525 3.039 1 98.25 147 ALA B CA 1
ATOM 2537 C C . ALA B 1 147 ? -12.258 -3.986 3.305 1 98.25 147 ALA B C 1
ATOM 2539 O O . ALA B 1 147 ? -12.562 -4.488 4.391 1 98.25 147 ALA B O 1
ATOM 2540 N N . LYS B 1 148 ? -13.133 -3.738 2.328 1 97.25 148 LYS B N 1
ATOM 2541 C CA . LYS B 1 148 ? -14.531 -4.152 2.436 1 97.25 148 LYS B CA 1
ATOM 2542 C C . LYS B 1 148 ? -14.992 -4.848 1.162 1 97.25 148 LYS B C 1
ATOM 2544 O O . LYS B 1 148 ? -14.711 -4.387 0.055 1 97.25 148 LYS B O 1
ATOM 2549 N N . LYS B 1 149 ? -15.602 -5.957 1.315 1 97.38 149 LYS B N 1
ATOM 2550 C CA . LYS B 1 149 ? -16.203 -6.711 0.219 1 97.38 149 LYS B CA 1
ATOM 2551 C C . LYS B 1 149 ? -17.578 -7.238 0.602 1 97.38 149 LYS B C 1
ATOM 2553 O O . LYS B 1 149 ? -17.734 -7.91 1.623 1 97.38 149 LYS B O 1
ATOM 2558 N N . HIS B 1 150 ? -18.625 -6.914 -0.198 1 96.25 150 HIS B N 1
ATOM 2559 C CA . HIS B 1 150 ? -20 -7.285 0.077 1 96.25 150 HIS B CA 1
ATOM 2560 C C . HIS B 1 150 ? -20.406 -6.914 1.502 1 96.25 150 HIS B C 1
ATOM 2562 O O . HIS B 1 150 ? -20.984 -7.73 2.221 1 96.25 150 HIS B O 1
ATOM 2568 N N . GLY B 1 151 ? -19.922 -5.75 1.915 1 95.31 151 GLY B N 1
ATOM 2569 C CA . GLY B 1 151 ? -20.328 -5.188 3.197 1 95.31 151 GLY B CA 1
ATOM 2570 C C . GLY B 1 151 ? -19.531 -5.738 4.363 1 95.31 151 GLY B C 1
ATOM 2571 O O . GLY B 1 151 ? -19.703 -5.312 5.504 1 95.31 151 GLY B O 1
ATOM 2572 N N . GLN B 1 152 ? -18.625 -6.641 4.117 1 96.75 152 GLN B N 1
ATOM 2573 C CA . GLN B 1 152 ? -17.812 -7.238 5.176 1 96.75 152 GLN B CA 1
ATOM 2574 C C . GLN B 1 152 ? -16.391 -6.688 5.156 1 96.75 152 GLN B C 1
ATOM 2576 O O . GLN B 1 152 ? -15.75 -6.637 4.102 1 96.75 152 GLN B O 1
ATOM 2581 N N . TYR B 1 153 ? -15.969 -6.305 6.312 1 97.62 153 TYR B N 1
ATOM 2582 C CA . TYR B 1 153 ? -14.594 -5.82 6.426 1 97.62 153 TYR B CA 1
ATOM 2583 C C . TYR B 1 153 ? -13.609 -6.984 6.434 1 97.62 153 TYR B C 1
ATOM 2585 O O . TYR B 1 153 ? -13.891 -8.039 6.996 1 97.62 153 TYR B O 1
ATOM 2593 N N . ILE B 1 154 ? -12.484 -6.777 5.801 1 98.19 154 ILE B N 1
ATOM 2594 C CA . ILE B 1 154 ? -11.477 -7.812 5.621 1 98.19 154 ILE B CA 1
ATOM 2595 C C . ILE B 1 154 ? -10.125 -7.305 6.121 1 98.19 154 ILE B C 1
ATOM 2597 O O . ILE B 1 154 ? -9.75 -6.156 5.867 1 98.19 154 ILE B O 1
ATOM 2601 N N . SER B 1 155 ? -9.445 -8.148 6.875 1 98.62 155 SER B N 1
ATOM 2602 C CA . SER B 1 155 ? -8.062 -7.898 7.293 1 98.62 155 SER B CA 1
ATOM 2603 C C . SER B 1 155 ? -7.074 -8.625 6.391 1 98.62 155 SER B C 1
ATOM 2605 O O . SER B 1 155 ? -7.418 -9.633 5.762 1 98.62 155 SER B O 1
ATOM 2607 N N . SER B 1 156 ? -5.871 -8.086 6.297 1 98.56 156 SER B N 1
ATOM 2608 C CA . SER B 1 156 ? -4.82 -8.734 5.523 1 98.56 156 SER B CA 1
ATOM 2609 C C . SER B 1 156 ? -3.492 -8.719 6.27 1 98.56 156 SER B C 1
ATOM 2611 O O . SER B 1 156 ? -3.148 -7.727 6.914 1 98.56 156 SER B O 1
ATOM 2613 N N . VAL B 1 157 ? -2.76 -9.797 6.133 1 98.75 157 VAL B N 1
ATOM 2614 C CA . VAL B 1 157 ? -1.377 -9.82 6.602 1 98.75 157 VAL B CA 1
ATOM 2615 C C . VAL B 1 157 ? -0.436 -9.492 5.441 1 98.75 157 VAL B C 1
ATOM 2617 O O . VAL B 1 157 ? -0.634 -9.969 4.32 1 98.75 157 VAL B O 1
ATOM 2620 N N . TRP B 1 158 ? 0.457 -8.68 5.691 1 98.75 158 TRP B N 1
ATOM 2621 C CA . TRP B 1 158 ? 1.505 -8.406 4.711 1 98.75 158 TRP B CA 1
ATOM 2622 C C . TRP B 1 158 ? 2.803 -9.109 5.094 1 98.75 158 TRP B C 1
ATOM 2624 O O . TRP B 1 158 ? 3.148 -9.188 6.277 1 98.75 158 TRP B O 1
ATOM 2634 N N . LEU B 1 159 ? 3.459 -9.625 4.078 1 98.81 159 LEU B N 1
ATOM 2635 C CA . LEU B 1 159 ? 4.691 -10.398 4.219 1 98.81 159 LEU B CA 1
ATOM 2636 C C . LEU B 1 159 ? 5.781 -9.844 3.309 1 98.81 159 LEU B C 1
ATOM 2638 O O . LEU B 1 159 ? 5.488 -9.305 2.236 1 98.81 159 LEU B O 1
ATOM 2642 N N . GLU B 1 160 ? 7.004 -10.008 3.766 1 98.62 160 GLU B N 1
ATOM 2643 C CA . GLU B 1 160 ? 8.109 -9.531 2.943 1 98.62 160 GLU B CA 1
ATOM 2644 C C . GLU B 1 160 ? 9.258 -10.539 2.922 1 98.62 160 GLU B C 1
ATOM 2646 O O . GLU B 1 160 ? 9.406 -11.328 3.854 1 98.62 160 GLU B O 1
ATOM 2651 N N . LYS B 1 161 ? 10 -10.531 1.864 1 97.94 161 LYS B N 1
ATOM 2652 C CA . LYS B 1 161 ? 11.188 -11.352 1.668 1 97.94 161 LYS B CA 1
ATOM 2653 C C . LYS B 1 161 ? 12.344 -10.523 1.1 1 97.94 161 LYS B C 1
ATOM 2655 O O . LYS B 1 161 ? 12.141 -9.727 0.178 1 97.94 161 LYS B O 1
ATOM 2660 N N . ALA B 1 162 ? 13.5 -10.688 1.676 1 96.69 162 ALA B N 1
ATOM 2661 C CA . ALA B 1 162 ? 14.711 -10.039 1.158 1 96.69 162 ALA B CA 1
ATOM 2662 C C . ALA B 1 162 ? 15.367 -10.898 0.08 1 96.69 162 ALA B C 1
ATOM 2664 O O . ALA B 1 162 ? 15.445 -12.125 0.214 1 96.69 162 ALA B O 1
ATOM 2665 N N . PHE B 1 163 ? 15.727 -10.336 -1.085 1 92.31 163 PHE B N 1
ATOM 2666 C CA . PHE B 1 163 ? 16.547 -11.008 -2.084 1 92.31 163 PHE B CA 1
ATOM 2667 C C . PHE B 1 163 ? 18.016 -10.617 -1.927 1 92.31 163 PHE B C 1
ATOM 2669 O O . PHE B 1 163 ? 18.344 -9.445 -1.745 1 92.31 163 PHE B O 1
ATOM 2676 N N . ASN B 1 164 ? 18.734 -10.969 -0.821 1 68.69 164 ASN B N 1
ATOM 2677 C CA . ASN B 1 164 ? 20.141 -10.641 -0.599 1 68.69 164 ASN B CA 1
ATOM 2678 C C . ASN B 1 164 ? 20.938 -10.703 -1.896 1 68.69 164 ASN B C 1
ATOM 2680 O O . ASN B 1 164 ? 20.781 -11.625 -2.691 1 68.69 164 ASN B O 1
ATOM 2684 N N . VAL B 1 165 ? 21.297 -9.562 -2.51 1 53.16 165 VAL B N 1
ATOM 2685 C CA . VAL B 1 165 ? 22.297 -9.648 -3.57 1 53.16 165 VAL B CA 1
ATOM 2686 C C . VAL B 1 165 ? 23.453 -10.547 -3.127 1 53.16 165 VAL B C 1
ATOM 2688 O O . VAL B 1 165 ? 23.984 -10.383 -2.031 1 53.16 165 VAL B O 1
ATOM 2691 N N . GLU B 1 166 ? 23.484 -11.797 -3.287 1 46.72 166 GLU B N 1
ATOM 2692 C CA . GLU B 1 166 ? 24.734 -12.516 -3.139 1 46.72 166 GLU B CA 1
ATOM 2693 C C . GLU B 1 166 ? 25.938 -11.602 -3.379 1 46.72 166 GLU B C 1
ATOM 2695 O O . GLU B 1 166 ? 25.953 -10.844 -4.348 1 46.72 166 GLU B O 1
ATOM 2700 N N . SER B 1 167 ? 26.562 -11.031 -2.285 1 36.34 167 SER B N 1
ATOM 2701 C CA . SER B 1 167 ? 27.922 -10.562 -2.484 1 36.34 167 SER B CA 1
ATOM 2702 C C . SER B 1 167 ? 28.672 -11.438 -3.484 1 36.34 167 SER B C 1
ATOM 2704 O O . SER B 1 167 ? 28.625 -12.672 -3.396 1 36.34 167 SER B O 1
ATOM 2706 N N . ALA B 1 168 ? 28.938 -11.109 -4.758 1 31.44 168 ALA B N 1
ATOM 2707 C CA . ALA B 1 168 ? 30.141 -11.625 -5.418 1 31.44 168 ALA B CA 1
ATOM 2708 C C . ALA B 1 168 ? 31.281 -11.812 -4.418 1 31.44 168 ALA B C 1
ATOM 2710 O O . ALA B 1 168 ? 31.953 -10.844 -4.047 1 31.44 168 ALA B O 1
ATOM 2711 N N . LEU B 1 169 ? 31.156 -12.531 -3.361 1 22.06 169 LEU B N 1
ATOM 2712 C CA . LEU B 1 169 ? 32.469 -13.023 -2.941 1 22.06 169 LEU B CA 1
ATOM 2713 C C . LEU B 1 169 ? 33.062 -13.953 -3.99 1 22.06 169 LEU B C 1
ATOM 2715 O O . LEU B 1 169 ? 32.344 -14.805 -4.543 1 22.06 169 LEU B O 1
#

Sequence (338 aa):
MEIRTGKHEDVASITDIFNFYIEHTNSRFEEVPFTLENRQKWFSQFSSTTKYQLYVATENGVLLGFACSQQYRAISAFDDTVEVTVYLAQEAKGKGLGSKLYTQLFSSIRAYGVHRVLSGVALPNDASVALHKRFGFREVGVFNEYAKKHGQYISSVWLEKAFNVESALMEIRTGKHEDVASITDIFNFYIEHTNSRFEEVPFTLENRQKWFSQFSSTTKYQLYVATENGVLLGFACSQQYRAISAFDDTVEVTVYLAQEAKGKGLGSKLYTQLFSSIRAYGVHRVLSGVALPNDASVALHKRFGFREVGVFNEYAKKHGQYISSVWLEKAFNVESAL

InterPro domains:
  IPR000182 GNAT domain [PS51186] (1-164)
  IPR016181 Acyl-CoA N-acyltransferase [SSF55729] (1-162)

Radius of gyration: 21.72 Å; Cα contacts (8 Å, |Δi|>4): 663; chains: 2; bounding box: 59×68×46 Å

Organism: Vibrio parahaemolyticus (NCBI:txid670)

Solvent-accessible surface area (backbone atoms only — not comparable to full-atom values): 18482 Å² total; per-residue (Å²): 118,45,79,43,74,60,51,81,84,44,47,61,61,53,47,50,47,52,32,49,36,33,73,73,42,68,73,34,55,53,88,64,70,78,51,67,70,60,46,53,59,60,52,66,69,48,37,93,87,46,53,25,30,44,36,30,33,32,46,96,89,39,77,38,31,38,27,35,33,36,80,63,57,99,50,76,28,27,72,37,22,32,27,47,51,74,52,60,30,82,88,43,62,94,68,59,51,68,57,55,42,48,53,52,51,53,66,56,27,56,79,53,64,41,42,24,39,33,34,78,40,37,56,91,45,66,68,61,53,51,53,41,44,74,71,60,32,42,77,36,31,55,49,70,51,42,32,37,43,97,87,38,68,36,30,30,40,32,30,36,30,76,45,72,75,72,71,89,115,120,45,77,43,74,61,51,82,85,44,47,61,61,53,48,51,49,52,33,48,36,33,72,71,42,68,72,35,56,52,88,65,70,78,50,68,68,62,45,54,60,60,53,64,69,48,37,93,88,48,52,25,31,44,38,31,33,31,45,95,90,39,76,38,30,37,29,35,31,34,83,64,58,97,50,76,29,27,72,37,23,31,30,48,53,74,50,61,31,83,90,44,62,93,69,55,52,68,56,56,42,49,52,53,52,53,66,57,27,56,79,53,64,42,42,22,39,33,35,78,40,36,58,91,43,67,68,61,52,50,53,42,43,73,71,60,32,43,77,35,32,54,49,70,48,41,31,36,44,97,88,39,66,35,30,30,40,33,32,36,29,76,45,72,75,73,71,87,116

Foldseek 3Di:
DDKDFDDLVCQVLQLVQVQCCCPPHPQDQDVDRDDSVRSSVVVVQADLVALWTKMFDDDPRHTFKMKTWAQPDDDVVCRLETEMDITGDPVNPPVCVLVVRVVVSCVRNLVHNRFKYKYKGKPPDVPVVVSCVVVPKDWPAKDFQPGDHPRGGIMIIMIMDGSPPPPPD/DDKDFDDLVCQVLQLVQVQCCCPPHPQDQDVDRDDSVRSSVVVVQADLPALWTKMFDDDPRHTFKMKTWAQPDDDPVCRLETEMDITGDPVNPPVCVLVVRCVVSCVRNLVHNRFKYKYKGKPPDVPVVVSCVVVPKDWPAKDFQPGDHPRGGIMIIMIMHGSPPPPPD

Secondary structure (DSSP, 8-state):
-EEEE--GGGHHHHHHHHHHHHHH-SSS--SSPPPHHHHHHHHTT--TTSS--EEEEEETTEEEEEEEEEESSSSGGGTTEEEEEEEE-GGGTTSSHHHHHHHHHHHHHGGGT--EEEEEEESS-HHHHHHHHHTT-EEEEEEEEEEEETTEEEEEEEEEEE-------/-EEEE--GGGHHHHHHHHHHHHHH-SSS--SSPPPHHHHHHHHTT--TTSS--EEEEEETTEEEEEEEEEESSSSGGGTTEEEEEEEE-GGGTTSSHHHHHHHHHHHHHGGGT--EEEEEEESS-HHHHHHHHHTT-EEEEEEEEEEEETTEEEEEEEEEEE-------